Protein AF-A0A7J4S0F3-F1 (afdb_monomer_lite)

Foldseek 3Di:
DDDDPPPDPDPQADQQQAPDFQDDDVDQVSLVVSLLDSLLHALAAEQEADADCCCRAVPPPHHRGNYHYDYDYNQASLVVLLVVLVVCVVVVRPRAYEYEHEQQNCQHRNVVSVLVCLLVLRRHHYDYPYPQARVRVFGHHDLQHAQQDAGPPQHVVNRGHHDHRDPSQVVSVVSVHPDGDDDGSVCSVVVSVRSVVSD

Structure (mmCIF, N/CA/C/O backbone):
data_AF-A0A7J4S0F3-F1
#
_entry.id   AF-A0A7J4S0F3-F1
#
loop_
_atom_site.group_PDB
_atom_site.id
_atom_site.type_symbol
_atom_site.label_atom_id
_atom_site.label_alt_id
_atom_site.label_comp_id
_atom_site.label_asym_id
_atom_site.label_entity_id
_atom_site.label_seq_id
_atom_site.pdbx_PDB_ins_code
_atom_site.Cartn_x
_atom_site.Cartn_y
_atom_site.Cartn_z
_atom_site.occupancy
_atom_site.B_iso_or_equiv
_atom_site.auth_seq_id
_atom_site.auth_comp_id
_atom_site.auth_asym_id
_atom_site.auth_atom_id
_atom_site.pdbx_PDB_model_num
ATOM 1 N N . MET A 1 1 ? -30.156 44.432 -5.314 1.00 40.69 1 MET A N 1
ATOM 2 C CA . MET A 1 1 ? -29.329 43.377 -5.938 1.00 40.69 1 MET A CA 1
ATOM 3 C C . MET A 1 1 ? -29.611 42.093 -5.180 1.00 40.69 1 MET A C 1
ATOM 5 O O . MET A 1 1 ? -29.503 42.146 -3.962 1.00 40.69 1 MET A O 1
ATOM 9 N N . PRO A 1 2 ? -30.073 41.009 -5.819 1.00 35.47 2 PRO A N 1
ATOM 10 C CA . PRO A 1 2 ? -30.353 39.772 -5.101 1.00 35.47 2 PRO A CA 1
ATOM 11 C C . PRO A 1 2 ? -29.038 39.154 -4.612 1.00 35.47 2 PRO A C 1
ATOM 13 O O . PRO A 1 2 ? -28.098 38.987 -5.388 1.00 35.47 2 PRO A O 1
ATOM 16 N N . GLU A 1 3 ? -28.977 38.863 -3.315 1.00 40.84 3 GLU A N 1
ATOM 17 C CA . GLU A 1 3 ? -27.857 38.196 -2.659 1.00 40.84 3 GLU A CA 1
ATOM 18 C C . GLU A 1 3 ? -27.651 36.808 -3.274 1.00 40.84 3 GLU A C 1
ATOM 20 O O . GLU A 1 3 ? -28.494 35.915 -3.169 1.00 40.84 3 GLU A O 1
ATOM 25 N N . THR A 1 4 ? -26.511 36.614 -3.932 1.00 44.88 4 THR A N 1
ATOM 26 C CA . THR A 1 4 ? -26.012 35.288 -4.290 1.00 44.88 4 THR A CA 1
ATOM 27 C C . THR A 1 4 ? -25.767 34.499 -3.011 1.00 44.88 4 THR A C 1
ATOM 29 O O . THR A 1 4 ? -24.739 34.673 -2.360 1.00 44.88 4 THR A O 1
ATOM 32 N N . GLN A 1 5 ? -26.707 33.619 -2.658 1.00 39.03 5 GLN A N 1
ATOM 33 C CA . GLN A 1 5 ? -26.490 32.574 -1.665 1.00 39.03 5 GLN A CA 1
ATOM 34 C C . GLN A 1 5 ? -25.315 31.708 -2.131 1.00 39.03 5 GLN A C 1
ATOM 36 O O . GLN A 1 5 ? -25.440 30.877 -3.036 1.00 39.03 5 GLN A O 1
ATOM 41 N N . THR A 1 6 ? -24.148 31.910 -1.527 1.00 42.38 6 THR A N 1
ATOM 42 C CA . THR A 1 6 ? -23.053 30.951 -1.593 1.00 42.38 6 THR A CA 1
ATOM 43 C C . THR A 1 6 ? -23.569 29.660 -0.977 1.00 42.38 6 THR A C 1
ATOM 45 O O . THR A 1 6 ? -23.815 29.584 0.223 1.00 42.38 6 THR A O 1
ATOM 48 N N . LYS A 1 7 ? -23.785 28.642 -1.820 1.00 43.28 7 LYS A N 1
ATOM 49 C CA . LYS A 1 7 ? -24.048 27.270 -1.377 1.00 43.28 7 LYS A CA 1
ATOM 50 C C . LYS A 1 7 ? -22.977 26.918 -0.349 1.00 43.28 7 LYS A C 1
ATOM 52 O O . LYS A 1 7 ? -21.812 26.752 -0.709 1.00 43.28 7 LYS A O 1
ATOM 57 N N . THR A 1 8 ? -23.354 26.861 0.922 1.00 44.84 8 THR A N 1
ATOM 58 C CA . THR A 1 8 ? -22.476 26.398 1.987 1.00 44.84 8 THR A CA 1
ATOM 59 C C . THR A 1 8 ? -22.044 24.986 1.614 1.00 44.84 8 THR A C 1
ATOM 61 O O . THR A 1 8 ? -22.873 24.109 1.361 1.00 44.84 8 THR A O 1
ATOM 64 N N . ALA A 1 9 ? -20.733 24.793 1.451 1.00 50.59 9 ALA A N 1
ATOM 65 C CA . ALA A 1 9 ? -20.171 23.487 1.152 1.00 50.59 9 ALA A CA 1
ATOM 66 C C . ALA A 1 9 ? -20.689 22.488 2.196 1.00 50.59 9 ALA A C 1
ATOM 68 O O . ALA A 1 9 ? -20.680 22.789 3.392 1.00 50.59 9 ALA A O 1
ATOM 69 N N . ALA A 1 10 ? -21.171 21.328 1.735 1.00 46.38 10 ALA A N 1
ATOM 70 C CA . ALA A 1 10 ? -21.591 20.234 2.606 1.00 46.38 10 ALA A CA 1
ATOM 71 C C . ALA A 1 10 ? -20.536 20.025 3.706 1.00 46.38 10 ALA A C 1
ATOM 73 O O . ALA A 1 10 ? -19.351 20.124 3.379 1.00 46.38 10 ALA A O 1
ATOM 74 N N . PRO A 1 11 ? -20.922 19.754 4.968 1.00 41.72 11 PRO A N 1
ATOM 75 C CA . PRO A 1 11 ? -19.981 19.662 6.081 1.00 41.72 11 PRO A CA 1
ATOM 76 C C . PRO A 1 11 ? -18.865 18.682 5.719 1.00 41.72 11 PRO A C 1
ATOM 78 O O . PRO A 1 11 ? -19.066 17.468 5.632 1.00 41.72 11 PRO A O 1
ATOM 81 N N . THR A 1 12 ? -17.692 19.223 5.399 1.00 60.22 12 THR A N 1
ATOM 82 C CA . THR A 1 12 ? -16.591 18.429 4.872 1.00 60.22 12 THR A CA 1
ATOM 83 C C . THR A 1 12 ? -15.972 17.699 6.046 1.00 60.22 12 THR A C 1
ATOM 85 O O . THR A 1 12 ? -15.456 18.347 6.958 1.00 60.22 12 THR A O 1
ATOM 88 N N . LYS A 1 13 ? -16.009 16.359 6.034 1.00 68.19 13 LYS A N 1
ATOM 89 C CA . LYS A 1 13 ? -15.177 15.552 6.938 1.00 68.19 13 LYS A CA 1
ATOM 90 C C . LYS A 1 13 ? -13.752 16.134 6.958 1.00 68.19 13 LYS A C 1
ATOM 92 O O . LYS A 1 13 ? -13.290 16.578 5.899 1.00 68.19 13 LYS A O 1
ATOM 97 N N . PRO A 1 14 ? -13.064 16.137 8.114 1.00 76.94 14 PRO A N 1
ATOM 98 C CA . PRO A 1 14 ? -11.711 16.669 8.199 1.00 76.94 14 PRO A CA 1
ATOM 99 C C . PRO A 1 14 ? -10.830 16.017 7.131 1.00 76.94 14 PRO A C 1
ATOM 101 O O 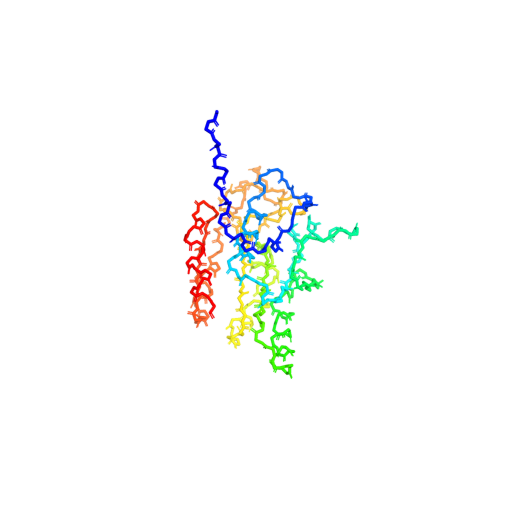. PRO A 1 14 ? -10.888 14.804 6.915 1.00 76.94 14 PRO A O 1
ATOM 104 N N . GLN A 1 15 ? -10.055 16.834 6.419 1.00 87.50 15 GLN A N 1
ATOM 105 C CA . GLN A 1 15 ? -9.118 16.334 5.426 1.00 87.50 15 GLN A CA 1
ATOM 106 C C . GLN A 1 15 ? -7.910 15.737 6.150 1.00 87.50 15 GLN A C 1
ATOM 108 O O . GLN A 1 15 ? -7.084 16.472 6.680 1.00 87.50 15 GLN A O 1
ATOM 113 N N . LEU A 1 16 ? -7.834 14.408 6.177 1.00 95.25 16 LEU A N 1
ATOM 114 C CA . LEU A 1 16 ? -6.805 13.659 6.904 1.00 95.25 16 LEU A CA 1
ATOM 115 C C . LEU A 1 16 ? -5.544 13.393 6.068 1.00 95.25 16 LEU A C 1
ATOM 117 O O . LEU A 1 16 ? -4.544 12.958 6.627 1.00 95.25 16 LEU A O 1
ATOM 121 N N . PHE A 1 17 ? -5.575 13.673 4.760 1.00 96.06 17 PHE A N 1
ATOM 122 C CA . PHE A 1 17 ? -4.379 13.781 3.922 1.00 96.06 17 PHE A CA 1
ATOM 123 C C . PHE A 1 17 ? -4.239 15.231 3.447 1.00 96.06 17 PHE A C 1
ATOM 125 O O . PHE A 1 17 ? -4.984 15.682 2.568 1.00 96.06 17 PHE A O 1
ATOM 132 N N . SER A 1 18 ? -3.358 15.996 4.086 1.00 91.06 18 SER A N 1
ATOM 133 C CA . SER A 1 18 ? -3.235 17.433 3.854 1.00 91.06 18 SER A CA 1
ATOM 134 C C . SER A 1 18 ? -2.543 17.754 2.521 1.00 91.06 18 SER A C 1
ATOM 136 O O . SER A 1 18 ? -1.939 16.912 1.855 1.00 91.06 18 SER A O 1
ATOM 138 N N . LYS A 1 19 ? -2.696 19.009 2.091 1.00 89.62 19 LYS A N 1
ATOM 139 C CA . LYS A 1 19 ? -1.945 19.579 0.964 1.00 89.62 19 LYS A CA 1
ATOM 140 C C . LYS A 1 19 ? -0.485 19.813 1.375 1.00 89.62 19 LYS A C 1
ATOM 142 O O . LYS A 1 19 ? -0.238 20.071 2.547 1.00 89.62 19 LYS A O 1
ATOM 147 N N . GLY A 1 20 ? 0.432 19.830 0.405 1.00 88.56 20 GLY A N 1
ATOM 148 C CA . GLY A 1 20 ? 1.855 20.126 0.643 1.00 88.56 20 GLY A CA 1
ATOM 149 C C . GLY A 1 20 ? 2.809 18.939 0.480 1.00 88.56 20 GLY A C 1
ATOM 150 O O . GLY A 1 20 ? 3.979 19.071 0.802 1.00 88.56 20 GLY A O 1
ATOM 151 N N . HIS A 1 21 ? 2.343 17.800 -0.041 1.00 93.81 21 HIS A N 1
ATOM 152 C CA . HIS A 1 21 ? 3.201 16.659 -0.374 1.00 93.81 21 HIS A CA 1
ATOM 153 C C . HIS A 1 21 ? 4.001 16.885 -1.672 1.00 93.81 21 HIS A C 1
ATOM 155 O O . HIS A 1 21 ? 3.510 17.510 -2.615 1.00 93.81 21 HIS A O 1
ATOM 161 N N . GLY A 1 22 ? 5.175 16.264 -1.782 1.00 94.00 22 GLY A N 1
ATOM 162 C CA . GLY A 1 22 ? 6.059 16.297 -2.957 1.00 94.00 22 GLY A CA 1
ATOM 163 C C . GLY A 1 22 ? 5.678 15.349 -4.104 1.00 94.00 22 GLY A C 1
ATOM 164 O O . GLY A 1 22 ? 6.510 15.060 -4.958 1.00 94.00 22 GLY A O 1
ATOM 165 N N . ALA A 1 23 ? 4.457 14.802 -4.117 1.00 96.38 23 ALA A N 1
ATOM 166 C CA . ALA A 1 23 ? 4.026 13.864 -5.156 1.00 96.38 23 ALA A CA 1
ATOM 167 C C . ALA A 1 23 ? 3.929 14.533 -6.540 1.00 96.38 23 ALA A C 1
ATOM 169 O O . ALA A 1 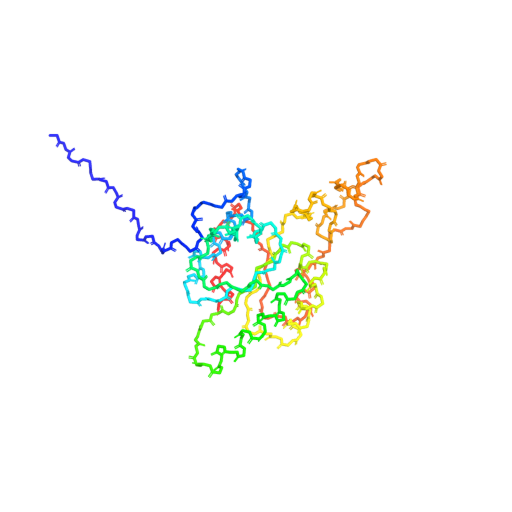23 ? 3.651 15.729 -6.645 1.00 96.38 23 ALA A O 1
ATOM 170 N N . CYS A 1 24 ? 4.079 13.742 -7.607 1.00 97.31 24 CYS A N 1
ATOM 171 C CA . CYS A 1 24 ? 3.938 14.215 -8.986 1.00 97.31 24 CYS A CA 1
ATOM 172 C C . CYS A 1 24 ? 2.584 14.910 -9.231 1.00 97.31 24 CYS A C 1
ATOM 174 O O . CYS A 1 24 ? 1.562 14.560 -8.628 1.00 97.31 24 CYS A O 1
ATOM 176 N N . ALA A 1 25 ? 2.548 15.853 -10.178 1.00 96.94 25 ALA A N 1
ATOM 177 C CA . ALA A 1 25 ? 1.302 16.481 -10.607 1.00 96.94 25 ALA A CA 1
ATOM 178 C C . ALA A 1 25 ? 0.328 15.417 -11.145 1.00 96.94 25 ALA A C 1
ATOM 180 O O . ALA A 1 25 ? 0.654 14.674 -12.066 1.00 96.94 25 ALA A O 1
ATOM 181 N N . GLY A 1 26 ? -0.860 15.324 -10.541 1.00 95.44 26 GLY A N 1
ATOM 182 C CA . GLY A 1 26 ? -1.848 14.299 -10.892 1.00 95.44 26 GLY A CA 1
ATOM 183 C C . GLY A 1 26 ? -1.564 12.901 -10.326 1.00 95.44 26 GLY A C 1
ATOM 184 O O . GLY A 1 26 ? -2.156 11.938 -10.804 1.00 95.44 26 GLY A O 1
ATOM 185 N N . CYS A 1 27 ? -0.691 12.764 -9.318 1.00 97.44 27 CYS A N 1
ATOM 186 C CA . CYS A 1 27 ? -0.364 11.473 -8.707 1.00 97.44 27 CYS A CA 1
ATOM 187 C C . CYS A 1 27 ? -1.620 10.695 -8.263 1.00 97.44 27 CYS A C 1
ATOM 189 O O . CYS A 1 27 ? -2.320 11.082 -7.321 1.00 97.44 27 CYS A O 1
ATOM 191 N N . GLY A 1 28 ? -1.870 9.553 -8.912 1.00 97.44 28 GLY A N 1
ATOM 192 C CA . GLY A 1 28 ? -3.010 8.687 -8.607 1.00 97.44 28 GLY A CA 1
ATOM 193 C C . GLY A 1 28 ? -2.963 8.106 -7.192 1.00 97.44 28 GLY A C 1
ATOM 194 O O . GLY A 1 28 ? -3.992 8.060 -6.517 1.00 97.44 28 GLY A O 1
ATOM 195 N N . SER A 1 29 ? -1.775 7.746 -6.697 1.00 97.69 29 SER A N 1
ATOM 196 C CA . SER A 1 29 ? -1.582 7.225 -5.335 1.00 97.69 29 SER A CA 1
ATOM 197 C C . SER A 1 29 ? -1.945 8.259 -4.262 1.00 97.69 29 SER A C 1
ATOM 199 O O . SER A 1 29 ? -2.574 7.914 -3.261 1.00 97.69 29 SER A O 1
ATOM 201 N N . ALA A 1 30 ? -1.654 9.543 -4.499 1.00 97.19 30 ALA A N 1
ATOM 202 C CA . ALA A 1 30 ? -2.063 10.628 -3.607 1.00 97.19 30 ALA A CA 1
ATOM 203 C C . ALA A 1 30 ? -3.593 10.806 -3.588 1.00 97.19 30 ALA A C 1
ATOM 205 O O . ALA A 1 30 ? -4.190 10.963 -2.520 1.00 97.19 30 ALA A O 1
ATOM 206 N N . VAL A 1 31 ? -4.256 10.712 -4.749 1.00 96.56 31 VAL A N 1
ATOM 207 C CA . VAL A 1 31 ? -5.730 10.729 -4.845 1.00 96.56 31 VAL A CA 1
ATOM 208 C C . VAL A 1 31 ? -6.348 9.526 -4.126 1.00 96.56 31 VAL A C 1
ATOM 210 O O . VAL A 1 31 ? -7.345 9.684 -3.411 1.00 96.56 31 VAL A O 1
ATOM 213 N N . ALA A 1 32 ? -5.749 8.340 -4.276 1.00 97.62 32 ALA A N 1
ATOM 214 C CA . ALA A 1 32 ? -6.179 7.123 -3.599 1.00 97.62 32 ALA A CA 1
ATOM 215 C C . ALA A 1 32 ? -6.097 7.281 -2.076 1.00 97.62 32 ALA A C 1
ATOM 217 O O . ALA A 1 32 ? -7.113 7.121 -1.404 1.00 97.62 32 ALA A O 1
ATOM 218 N N . ILE A 1 33 ? -4.940 7.677 -1.533 1.00 97.38 33 ILE A N 1
ATOM 219 C CA . ILE A 1 33 ? -4.745 7.850 -0.084 1.00 97.38 33 ILE A CA 1
ATOM 220 C C . ILE A 1 33 ? -5.675 8.919 0.479 1.00 97.38 33 ILE A C 1
ATOM 222 O O . ILE A 1 33 ? -6.351 8.674 1.477 1.00 97.38 33 ILE A O 1
ATOM 226 N N . ARG A 1 34 ? -5.802 10.066 -0.196 1.00 96.56 34 ARG A N 1
ATOM 227 C CA . ARG A 1 34 ? -6.753 11.111 0.202 1.00 96.56 34 ARG A CA 1
ATOM 228 C C . ARG A 1 34 ? -8.179 10.572 0.309 1.00 96.56 34 ARG A C 1
ATOM 230 O O . ARG A 1 34 ? -8.885 10.865 1.273 1.00 96.56 34 ARG A O 1
ATOM 237 N N . SER A 1 35 ? -8.598 9.771 -0.667 1.00 96.31 35 SER A N 1
ATOM 238 C CA . SER A 1 35 ? -9.932 9.165 -0.691 1.00 96.31 35 SER A CA 1
ATOM 239 C C . SER A 1 35 ? -10.090 8.079 0.375 1.00 96.31 35 SER A C 1
ATOM 241 O O . SER A 1 35 ? -11.143 7.994 1.006 1.00 96.31 35 SER A O 1
ATOM 243 N N . ILE A 1 36 ? -9.051 7.276 0.614 1.00 97.50 36 ILE A N 1
ATOM 244 C CA . ILE A 1 36 ? -9.020 6.246 1.657 1.00 97.50 36 ILE A CA 1
ATOM 245 C C . ILE A 1 36 ? -9.200 6.893 3.032 1.00 97.50 36 ILE A C 1
ATOM 247 O O . ILE A 1 36 ? -10.156 6.567 3.736 1.00 97.50 36 ILE A O 1
ATOM 251 N N . LEU A 1 37 ? -8.364 7.875 3.384 1.00 96.94 37 LEU A N 1
ATOM 252 C CA . LEU A 1 37 ? -8.431 8.530 4.692 1.00 96.94 37 LEU A CA 1
ATOM 253 C C . LEU A 1 37 ? -9.750 9.288 4.894 1.00 96.94 37 LEU A C 1
ATOM 255 O O . LEU A 1 37 ? -10.347 9.205 5.967 1.00 96.94 37 LEU A O 1
ATOM 259 N N . PHE A 1 38 ? -10.269 9.957 3.858 1.00 95.44 38 PHE A N 1
ATOM 260 C CA . PHE A 1 38 ? -11.571 10.635 3.921 1.00 95.44 38 PHE A CA 1
ATOM 261 C C . PHE A 1 38 ? -12.729 9.681 4.276 1.00 95.44 38 PHE A C 1
ATOM 263 O O . PHE A 1 38 ? -13.664 10.054 4.994 1.00 95.44 38 PHE A O 1
ATOM 270 N N . ASN A 1 39 ? -12.690 8.441 3.779 1.00 95.75 39 ASN A N 1
ATOM 271 C CA . ASN A 1 39 ? -13.733 7.445 4.036 1.00 95.75 39 ASN A CA 1
ATOM 272 C C . ASN A 1 39 ? -13.498 6.648 5.332 1.00 95.75 39 ASN A C 1
ATOM 274 O O . ASN A 1 39 ? -14.470 6.300 6.012 1.00 95.75 39 ASN A O 1
ATOM 278 N N . LEU A 1 40 ? -12.241 6.418 5.724 1.00 96.19 40 LEU A N 1
ATOM 279 C CA . LEU A 1 40 ? -11.892 5.789 7.000 1.00 96.19 40 LEU A CA 1
ATOM 280 C C . LEU A 1 40 ? -12.219 6.687 8.198 1.00 96.19 40 LEU A C 1
ATOM 282 O O . LEU A 1 40 ? -12.855 6.221 9.144 1.00 96.19 40 LEU A O 1
ATOM 286 N N . GLY A 1 41 ? -11.895 7.976 8.123 1.00 95.25 41 GLY A N 1
ATOM 287 C CA . GLY A 1 41 ? -12.040 8.900 9.246 1.00 95.25 41 GLY A CA 1
ATOM 288 C C . GLY A 1 41 ? -10.878 8.814 10.248 1.00 95.25 41 GLY A C 1
ATOM 289 O O . GLY A 1 41 ? -9.919 8.079 10.027 1.00 95.25 41 GLY A O 1
ATOM 290 N N . PRO A 1 42 ? -10.933 9.600 11.339 1.00 95.94 42 PRO A N 1
ATOM 291 C CA . PRO A 1 42 ? -9.763 9.871 12.180 1.00 95.94 42 PRO A CA 1
ATOM 292 C C . PRO A 1 42 ? -9.404 8.750 13.164 1.00 95.94 42 PRO A C 1
ATOM 294 O O . PRO A 1 42 ? -8.307 8.762 13.712 1.00 95.94 42 PRO A O 1
ATOM 297 N N . ASN A 1 43 ? -10.306 7.793 13.416 1.00 96.38 43 ASN A N 1
ATOM 298 C CA . ASN A 1 43 ? -10.104 6.738 14.415 1.00 96.38 43 ASN A CA 1
ATOM 299 C C . ASN A 1 43 ? -9.304 5.550 13.855 1.00 96.38 43 ASN A C 1
ATOM 301 O O . ASN A 1 43 ? -9.779 4.414 13.843 1.00 96.38 43 ASN A O 1
ATOM 305 N N . ILE A 1 44 ? -8.113 5.832 13.332 1.00 97.88 44 ILE A N 1
ATOM 306 C CA . ILE A 1 44 ? -7.219 4.851 12.715 1.00 97.88 44 ILE A CA 1
ATOM 307 C C . ILE A 1 44 ? -5.771 5.092 13.144 1.00 97.88 44 ILE A C 1
ATOM 309 O O . ILE A 1 44 ? -5.409 6.199 13.542 1.00 97.88 44 ILE A O 1
ATOM 313 N N . VAL A 1 45 ? -4.930 4.068 13.014 1.00 98.38 45 VAL A N 1
ATOM 314 C CA . VAL A 1 45 ? -3.468 4.185 13.116 1.00 98.38 45 VAL A CA 1
ATOM 315 C C . VAL A 1 45 ? -2.860 3.566 11.867 1.00 98.38 45 VAL A C 1
ATOM 317 O O . VAL A 1 45 ? -3.106 2.396 11.578 1.00 98.38 45 VAL A O 1
ATOM 320 N N . VAL A 1 46 ? -2.080 4.345 11.121 1.00 98.62 46 VAL A N 1
ATOM 321 C CA . VAL A 1 46 ? -1.504 3.907 9.846 1.00 98.62 46 VAL A CA 1
ATOM 322 C C . VAL A 1 46 ? -0.112 3.322 10.069 1.00 98.62 46 VAL A C 1
ATOM 324 O O . VAL A 1 46 ? 0.762 3.993 10.605 1.00 98.62 46 VAL A O 1
ATOM 327 N N . SER A 1 47 ? 0.119 2.096 9.612 1.00 98.62 47 SER A N 1
ATOM 328 C CA . SER A 1 47 ? 1.453 1.560 9.358 1.00 98.62 47 SER A CA 1
ATOM 329 C C . SER A 1 47 ? 1.787 1.749 7.880 1.00 98.62 47 SER A C 1
ATOM 331 O O . SER A 1 47 ? 1.139 1.170 7.006 1.00 98.62 47 SER A O 1
ATOM 333 N N . LEU A 1 48 ? 2.767 2.605 7.601 1.00 98.38 48 LEU A N 1
ATOM 334 C CA . LEU A 1 48 ? 3.129 3.008 6.247 1.00 98.38 48 LEU A CA 1
ATOM 335 C C . LEU A 1 48 ? 4.400 2.275 5.811 1.00 98.38 48 LEU A C 1
ATOM 337 O O . LEU A 1 48 ? 5.442 2.409 6.454 1.00 98.38 48 LEU A O 1
ATOM 341 N N . ALA A 1 49 ? 4.315 1.497 4.733 1.00 98.56 49 ALA A N 1
ATOM 342 C CA . ALA A 1 49 ? 5.489 0.872 4.131 1.00 98.56 49 ALA A CA 1
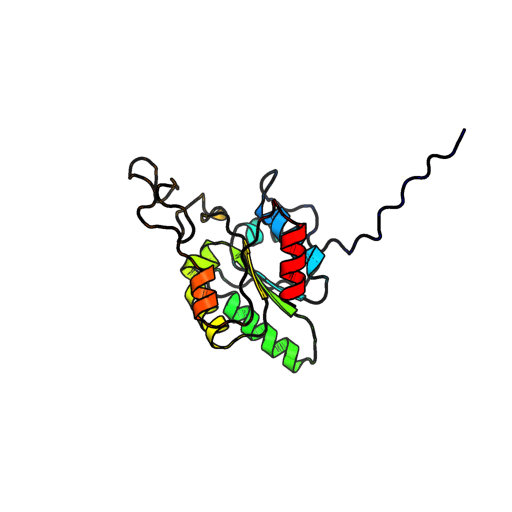ATOM 343 C C . ALA A 1 49 ? 6.305 1.910 3.346 1.00 98.56 49 ALA A C 1
ATOM 345 O O . ALA A 1 49 ? 5.731 2.800 2.711 1.00 98.56 49 ALA A O 1
ATOM 346 N N . THR A 1 50 ? 7.633 1.763 3.343 1.00 98.50 50 THR A N 1
ATOM 347 C CA . THR A 1 50 ? 8.526 2.581 2.508 1.00 98.50 50 THR A CA 1
ATOM 348 C C . THR A 1 50 ? 8.095 2.524 1.038 1.00 98.50 50 THR A C 1
ATOM 350 O O . THR A 1 50 ? 7.790 1.458 0.506 1.00 98.50 50 THR A O 1
ATOM 353 N N . GLY A 1 51 ? 8.064 3.671 0.367 1.00 97.62 51 GLY A N 1
ATOM 354 C CA . GLY A 1 51 ? 7.625 3.792 -1.023 1.00 97.62 51 GLY A CA 1
ATOM 355 C C . GLY A 1 51 ? 7.279 5.237 -1.362 1.00 97.62 51 GLY A C 1
ATOM 356 O O . GLY A 1 51 ? 7.464 6.120 -0.531 1.00 97.62 51 GLY A O 1
ATOM 357 N N . CYS A 1 52 ? 6.736 5.491 -2.559 1.00 97.56 52 CYS A N 1
ATOM 358 C CA . CYS A 1 52 ? 6.427 6.859 -3.000 1.00 97.56 52 CYS A CA 1
ATOM 359 C C . CYS A 1 52 ? 5.619 7.627 -1.965 1.00 97.56 52 CYS A C 1
ATOM 361 O O . CYS A 1 52 ? 5.953 8.757 -1.640 1.00 97.56 52 CYS A O 1
ATOM 363 N N . MET A 1 53 ? 4.551 7.012 -1.456 1.00 97.25 53 MET A N 1
ATOM 364 C CA . MET A 1 53 ? 3.636 7.708 -0.562 1.00 97.25 53 MET A CA 1
ATOM 365 C C . MET A 1 53 ? 4.195 7.910 0.835 1.00 97.25 53 MET A C 1
ATOM 367 O O . MET A 1 53 ? 3.641 8.727 1.551 1.00 97.25 53 MET A O 1
ATOM 371 N N . GLU A 1 54 ? 5.267 7.229 1.218 1.00 96.75 54 GLU A N 1
ATOM 372 C CA . GLU A 1 54 ? 6.056 7.604 2.388 1.00 96.75 54 GLU A CA 1
ATOM 373 C C . GLU A 1 54 ? 6.925 8.810 2.017 1.00 96.75 54 GLU A C 1
ATOM 375 O O . GLU A 1 54 ? 6.581 9.930 2.390 1.00 96.75 54 GLU A O 1
ATOM 380 N N . VAL A 1 55 ? 7.902 8.628 1.125 1.00 95.94 55 VAL A N 1
ATOM 381 C CA . VAL A 1 55 ? 8.887 9.650 0.726 1.00 95.94 55 VAL A CA 1
ATOM 382 C C . VAL A 1 55 ? 8.273 11.015 0.407 1.00 95.94 55 VAL A C 1
ATOM 384 O O . VAL A 1 55 ? 8.763 12.045 0.864 1.00 95.94 55 VAL A O 1
ATOM 387 N N . VAL A 1 56 ? 7.191 11.058 -0.372 1.00 96.19 56 VAL A N 1
ATOM 388 C CA . VAL A 1 56 ? 6.609 12.332 -0.818 1.00 96.19 56 VAL A CA 1
ATOM 389 C C . VAL A 1 56 ? 5.734 13.012 0.233 1.00 96.19 56 VAL A C 1
ATOM 391 O O . VAL A 1 56 ? 5.343 14.159 0.030 1.00 96.19 56 VAL A O 1
ATOM 394 N N . SER A 1 57 ? 5.357 12.325 1.311 1.00 95.88 57 SER A N 1
ATOM 395 C CA . SER A 1 57 ? 4.360 12.818 2.271 1.00 95.88 57 SER A CA 1
ATOM 396 C C . SER A 1 57 ? 4.882 12.980 3.703 1.00 95.88 57 SER A C 1
ATOM 398 O O . SER A 1 57 ? 4.208 13.630 4.507 1.00 95.88 57 SER A O 1
ATOM 400 N N . THR A 1 58 ? 6.062 12.428 4.007 1.00 93.94 58 THR A N 1
ATOM 401 C CA . THR A 1 58 ? 6.725 12.470 5.325 1.00 93.94 58 THR A CA 1
ATOM 402 C C . THR A 1 58 ? 8.116 13.115 5.287 1.00 93.94 58 THR A C 1
ATOM 404 O O . THR A 1 58 ? 8.934 12.885 6.177 1.00 93.94 58 THR A O 1
ATOM 407 N N . GLY A 1 59 ? 8.415 13.914 4.257 1.00 86.00 59 GLY A N 1
ATOM 408 C CA . GLY A 1 59 ? 9.697 14.611 4.138 1.00 86.00 59 GLY A CA 1
ATOM 409 C C . GLY A 1 59 ? 9.894 15.645 5.249 1.00 86.00 59 GLY A C 1
ATOM 410 O O . GLY A 1 59 ? 9.141 16.607 5.327 1.00 86.00 59 GLY A O 1
ATOM 411 N N . TYR A 1 60 ? 10.921 15.475 6.087 1.00 84.19 60 TYR A N 1
ATOM 412 C CA . TYR A 1 60 ? 11.203 16.381 7.207 1.00 84.19 60 TYR A CA 1
ATOM 413 C C . TYR A 1 60 ? 11.410 17.838 6.741 1.00 84.19 60 TYR A C 1
ATOM 415 O O . TYR A 1 60 ? 12.170 18.056 5.794 1.00 84.19 60 TYR A O 1
ATOM 423 N N . PRO A 1 61 ? 10.833 18.845 7.428 1.00 88.69 61 PRO A N 1
ATOM 424 C CA . PRO A 1 61 ? 10.050 18.776 8.672 1.00 88.69 61 PRO A CA 1
ATOM 425 C C . PRO A 1 61 ? 8.535 18.577 8.469 1.00 88.69 61 PRO A C 1
ATOM 427 O O . PRO A 1 61 ? 7.772 18.657 9.432 1.00 88.69 61 PRO A O 1
ATOM 430 N N . ASP A 1 62 ? 8.092 18.353 7.236 1.00 87.25 62 ASP A N 1
ATOM 431 C CA . ASP A 1 62 ? 6.687 18.325 6.858 1.00 87.25 62 ASP A CA 1
ATOM 432 C C . ASP A 1 62 ? 6.046 16.939 7.056 1.00 87.25 62 ASP A C 1
ATOM 434 O O . ASP A 1 62 ? 6.675 15.885 6.950 1.00 87.25 62 ASP A O 1
ATOM 438 N N . ASN A 1 63 ? 4.741 16.937 7.333 1.00 90.44 63 ASN A N 1
ATOM 439 C CA . ASN A 1 63 ? 3.932 15.725 7.432 1.00 90.44 63 ASN A CA 1
ATOM 440 C C . ASN A 1 63 ? 2.537 15.974 6.851 1.00 90.44 63 ASN A C 1
ATOM 442 O O . ASN A 1 63 ? 1.833 16.898 7.266 1.00 90.44 63 ASN A O 1
ATOM 446 N N . CYS A 1 64 ? 2.116 15.111 5.925 1.00 94.75 64 CYS A N 1
ATOM 447 C CA . CYS A 1 64 ? 0.811 15.231 5.275 1.00 94.75 64 CYS A CA 1
ATOM 448 C C . CYS A 1 64 ? -0.305 14.411 5.941 1.00 94.75 64 CYS A C 1
ATOM 450 O O . CYS A 1 64 ? -1.453 14.446 5.494 1.00 94.75 64 CYS A O 1
ATOM 452 N N . TRP A 1 65 ? 0.003 13.659 6.998 1.00 96.44 65 TRP A N 1
ATOM 453 C CA . TRP A 1 65 ? -0.941 12.744 7.630 1.00 96.44 65 TRP A CA 1
ATOM 454 C C . TRP A 1 65 ? -1.587 13.364 8.870 1.00 96.44 65 TRP A C 1
ATOM 456 O O . TRP A 1 65 ? -0.932 13.599 9.882 1.00 96.44 65 TRP A O 1
ATOM 466 N N . GLY A 1 66 ? -2.901 13.583 8.809 1.00 95.38 66 GLY A N 1
ATOM 467 C CA . GLY A 1 66 ? -3.737 14.052 9.923 1.00 95.38 66 GLY A CA 1
ATOM 468 C C . GLY A 1 66 ? -4.169 12.946 10.894 1.00 95.38 66 GLY A C 1
ATOM 469 O O . GLY A 1 66 ? -5.119 13.134 11.650 1.00 95.38 66 GLY A O 1
ATOM 470 N N . VAL A 1 67 ? -3.517 11.784 10.839 1.00 96.50 67 VAL A N 1
ATOM 471 C CA . VAL A 1 67 ? -3.735 10.614 11.703 1.00 96.50 67 VAL A CA 1
ATOM 472 C C . VAL A 1 67 ? -2.380 10.093 12.186 1.00 96.50 67 VAL A C 1
ATOM 474 O O . VAL A 1 67 ? -1.374 10.362 11.529 1.00 96.50 67 VAL A O 1
ATOM 477 N N . PRO A 1 68 ? -2.312 9.342 13.300 1.00 96.94 68 PRO A N 1
ATOM 478 C CA . PRO A 1 68 ? -1.068 8.711 13.725 1.00 96.94 68 PRO A CA 1
ATOM 479 C C . PRO A 1 68 ? -0.517 7.782 12.638 1.00 96.94 68 PRO A C 1
ATOM 481 O O . PRO A 1 68 ? -1.220 6.876 12.181 1.00 96.94 68 PRO A O 1
ATOM 484 N N . VAL A 1 69 ? 0.743 7.993 12.257 1.00 96.38 69 VAL A N 1
ATOM 485 C CA . VAL A 1 69 ? 1.466 7.154 11.296 1.00 96.38 69 VAL A CA 1
ATOM 486 C C . VAL A 1 69 ? 2.719 6.598 11.950 1.00 96.38 69 VAL A C 1
ATOM 488 O O . VAL A 1 69 ? 3.465 7.326 12.599 1.00 96.38 69 VAL A O 1
ATOM 491 N N . VAL A 1 70 ? 2.953 5.304 11.758 1.00 96.69 70 VAL A N 1
ATOM 492 C CA . VAL A 1 70 ? 4.219 4.644 12.048 1.00 96.69 70 VAL A CA 1
ATOM 493 C C . VAL A 1 70 ? 4.833 4.165 10.740 1.00 96.69 70 VAL A C 1
ATOM 495 O O . VAL A 1 70 ? 4.253 3.362 10.009 1.00 96.69 70 VAL A O 1
ATOM 498 N N . HIS A 1 71 ? 6.025 4.668 10.457 1.00 96.81 71 HIS A N 1
ATOM 499 C CA . HIS A 1 71 ? 6.909 4.135 9.433 1.00 96.81 71 HIS A CA 1
ATOM 500 C C . HIS A 1 71 ? 7.980 3.281 10.117 1.00 96.81 71 HIS A C 1
ATOM 502 O O . HIS A 1 71 ? 8.450 3.619 11.204 1.00 96.81 71 HIS A O 1
ATOM 508 N N . SER A 1 72 ? 8.309 2.137 9.519 1.00 97.25 72 SER A N 1
ATOM 509 C CA . SER A 1 72 ? 9.387 1.265 9.992 1.00 97.25 72 SER A CA 1
ATOM 510 C C . SER A 1 72 ? 10.297 0.902 8.829 1.00 97.25 72 SER A C 1
ATOM 512 O O . SER A 1 72 ? 11.291 1.584 8.614 1.00 97.25 72 SER A O 1
ATOM 514 N N . LEU A 1 73 ? 9.970 -0.152 8.080 1.00 97.94 73 LEU A N 1
ATOM 515 C CA . LEU A 1 73 ? 10.761 -0.625 6.951 1.00 97.94 73 LEU A CA 1
ATOM 516 C C . LEU A 1 73 ? 9.847 -1.002 5.782 1.00 97.94 73 LEU A C 1
ATOM 518 O O . LEU A 1 73 ? 8.616 -0.974 5.874 1.00 97.94 73 LEU A O 1
ATOM 522 N N . PHE A 1 74 ? 10.460 -1.332 4.651 1.00 98.50 74 PHE A N 1
ATOM 523 C CA . PHE A 1 74 ? 9.743 -1.599 3.411 1.00 98.50 74 PHE A CA 1
ATOM 524 C C . PHE A 1 74 ? 8.953 -2.918 3.467 1.00 98.50 74 PHE A C 1
ATOM 526 O O . PHE A 1 74 ? 7.840 -3.026 2.955 1.00 98.50 74 PHE A O 1
ATOM 533 N N . GLU A 1 75 ? 9.522 -3.919 4.125 1.00 98.38 75 GLU A N 1
ATOM 534 C CA . GLU A 1 75 ? 9.071 -5.306 4.128 1.00 98.38 75 GLU A CA 1
ATOM 535 C C . GLU A 1 75 ? 8.105 -5.658 5.267 1.00 98.38 75 GLU A C 1
ATOM 537 O O . GLU A 1 75 ? 7.442 -6.693 5.219 1.00 98.38 75 GLU A O 1
ATOM 542 N N . ASN A 1 76 ? 8.015 -4.828 6.310 1.00 98.31 76 ASN A N 1
ATOM 543 C CA . ASN A 1 76 ? 7.450 -5.255 7.594 1.00 98.31 76 ASN A CA 1
ATOM 544 C C . ASN A 1 76 ? 6.166 -4.529 8.030 1.00 98.31 76 ASN A C 1
ATOM 546 O O . ASN A 1 76 ? 5.665 -4.822 9.116 1.00 98.31 76 ASN A O 1
ATOM 550 N N . ALA A 1 77 ? 5.592 -3.633 7.220 1.00 98.62 77 ALA A N 1
ATOM 551 C CA . ALA A 1 77 ? 4.402 -2.864 7.610 1.00 98.62 77 ALA A CA 1
ATOM 552 C C . ALA A 1 77 ? 3.216 -3.729 8.124 1.00 98.62 77 ALA A C 1
ATOM 554 O O . ALA A 1 77 ? 2.645 -3.390 9.163 1.00 98.62 77 ALA A O 1
ATOM 555 N N . PRO A 1 78 ? 2.879 -4.900 7.531 1.00 98.50 78 PRO A N 1
ATOM 556 C CA . PRO A 1 78 ? 1.881 -5.812 8.113 1.00 98.50 78 PRO A CA 1
ATOM 557 C C . PRO A 1 78 ? 2.230 -6.316 9.523 1.00 98.50 78 PRO A C 1
ATOM 559 O O . PRO A 1 78 ? 1.358 -6.461 10.382 1.00 98.50 78 PRO A O 1
ATOM 562 N N . ALA A 1 79 ? 3.511 -6.592 9.779 1.00 98.56 79 ALA A N 1
ATOM 563 C CA . ALA A 1 79 ? 3.980 -7.060 11.079 1.00 98.56 79 ALA A CA 1
ATOM 564 C C . ALA A 1 79 ? 3.937 -5.932 12.122 1.00 98.56 79 ALA A C 1
ATOM 566 O O . ALA A 1 79 ? 3.499 -6.151 13.253 1.00 98.56 79 ALA A O 1
ATOM 567 N N . VAL A 1 80 ? 4.301 -4.709 11.726 1.00 98.69 80 VAL A N 1
ATOM 568 C CA . VAL A 1 80 ? 4.162 -3.509 12.564 1.00 98.69 80 VAL A CA 1
ATOM 569 C C . VAL A 1 80 ? 2.696 -3.279 12.927 1.00 98.69 80 VAL A C 1
ATOM 571 O O . VAL A 1 80 ? 2.378 -3.121 14.106 1.00 98.69 80 VAL A O 1
ATOM 574 N N . ALA A 1 81 ? 1.783 -3.348 11.955 1.00 98.56 81 ALA A N 1
ATOM 575 C CA . ALA A 1 81 ? 0.348 -3.233 12.209 1.00 98.56 81 ALA A CA 1
ATOM 576 C C . ALA A 1 81 ? -0.193 -4.349 13.113 1.00 98.56 81 ALA A C 1
ATOM 578 O O . ALA A 1 81 ? -1.010 -4.073 13.991 1.00 98.56 81 ALA A O 1
ATOM 579 N N . SER A 1 82 ? 0.315 -5.582 12.999 1.00 98.44 82 SER A N 1
ATOM 580 C CA . SER A 1 82 ? -0.012 -6.659 13.948 1.00 98.44 82 SER A CA 1
ATOM 581 C C . SER A 1 82 ? 0.363 -6.255 15.389 1.00 98.44 82 SER A C 1
ATOM 583 O O . SER A 1 82 ? -0.420 -6.440 16.326 1.00 98.44 82 SER A O 1
ATOM 585 N N . GLY A 1 83 ? 1.531 -5.633 15.585 1.00 98.31 83 GLY A N 1
ATOM 586 C CA . GLY A 1 83 ? 1.945 -5.071 16.876 1.00 98.31 83 GLY A CA 1
ATOM 587 C C . GLY A 1 83 ? 1.029 -3.941 17.363 1.00 98.31 83 GLY A C 1
ATOM 588 O O . GLY A 1 83 ? 0.581 -3.962 18.513 1.00 98.31 83 GLY A O 1
ATOM 589 N N . VAL A 1 84 ? 0.683 -3.000 16.477 1.00 98.31 84 VAL A N 1
ATOM 590 C CA . VAL A 1 84 ? -0.267 -1.906 16.756 1.00 98.31 84 VAL A CA 1
ATOM 591 C C . VAL A 1 84 ? -1.624 -2.458 17.196 1.00 98.31 84 VAL A C 1
ATOM 593 O O . VAL A 1 84 ? -2.153 -2.013 18.210 1.00 98.31 84 VAL A O 1
ATOM 596 N N . THR A 1 85 ? -2.143 -3.479 16.512 1.00 98.19 85 THR A N 1
ATOM 597 C CA . THR A 1 85 ? -3.415 -4.153 16.837 1.00 98.19 85 THR A CA 1
ATOM 598 C C . THR A 1 85 ? -3.433 -4.634 18.291 1.00 98.19 85 THR A C 1
ATOM 600 O O . THR A 1 85 ? -4.342 -4.326 19.065 1.00 98.19 85 THR A O 1
ATOM 603 N N . ARG A 1 86 ? -2.371 -5.328 18.720 1.00 98.12 86 ARG A N 1
ATOM 604 C CA . ARG A 1 86 ? -2.233 -5.812 20.106 1.00 98.12 86 ARG A CA 1
ATOM 605 C C . ARG A 1 86 ? -2.096 -4.670 21.108 1.00 98.12 86 ARG A C 1
ATOM 607 O O . ARG A 1 86 ? -2.680 -4.741 22.191 1.00 98.12 86 ARG A O 1
ATOM 614 N N . ALA A 1 87 ? -1.366 -3.614 20.756 1.00 98.06 87 ALA A N 1
ATOM 615 C CA . ALA A 1 87 ? -1.217 -2.436 21.604 1.00 98.06 87 ALA A CA 1
ATOM 616 C C . ALA A 1 87 ? -2.549 -1.692 21.802 1.00 98.06 87 ALA A C 1
ATOM 618 O O . ALA A 1 87 ? -2.875 -1.320 22.930 1.00 98.06 87 ALA A O 1
ATOM 619 N N . LEU A 1 88 ? -3.343 -1.516 20.741 1.00 97.81 88 LEU A N 1
ATOM 620 C CA . LEU A 1 88 ? -4.663 -0.882 20.808 1.00 97.81 88 LEU A CA 1
ATOM 621 C C . LEU A 1 88 ? -5.635 -1.707 21.653 1.00 97.81 88 LEU A C 1
ATOM 623 O O . LEU A 1 88 ? -6.263 -1.152 22.557 1.00 97.81 88 LEU A O 1
ATOM 627 N N . LYS A 1 89 ? -5.656 -3.034 21.465 1.00 97.25 89 LYS A N 1
ATOM 628 C CA . LYS A 1 89 ? -6.450 -3.955 22.292 1.00 97.25 89 LYS A CA 1
ATOM 629 C C . LYS A 1 89 ? -6.085 -3.855 23.773 1.00 97.25 89 LYS A C 1
ATOM 631 O O . LYS A 1 89 ? -6.968 -3.726 24.615 1.00 97.25 89 LYS A O 1
ATOM 636 N N . LYS A 1 90 ? -4.787 -3.849 24.106 1.00 97.88 90 LYS A N 1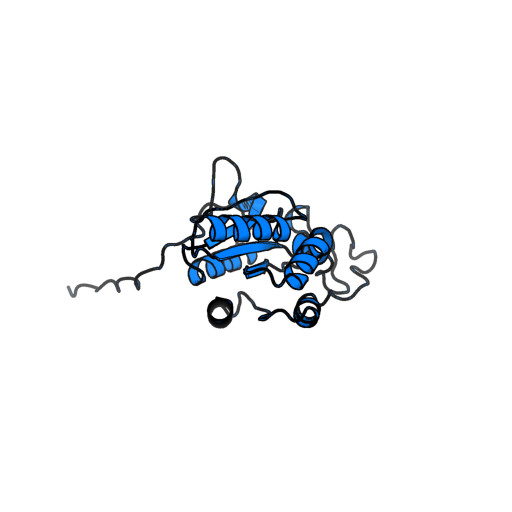
ATOM 637 C CA . LYS A 1 90 ? -4.313 -3.695 25.495 1.00 97.88 90 LYS A CA 1
ATOM 638 C C . LYS A 1 90 ? -4.706 -2.345 26.106 1.00 97.88 90 LYS A C 1
ATOM 640 O O . LYS A 1 90 ? -4.894 -2.257 27.314 1.00 97.88 90 LYS A O 1
ATOM 645 N N . ARG A 1 91 ? -4.833 -1.301 25.284 1.00 97.31 91 ARG A N 1
ATOM 646 C CA . ARG A 1 91 ? -5.251 0.047 25.698 1.00 97.31 91 ARG A CA 1
ATOM 647 C C . ARG A 1 91 ? -6.772 0.241 25.730 1.00 97.31 91 ARG A C 1
ATOM 649 O O . ARG A 1 91 ? -7.205 1.332 26.082 1.00 97.31 91 ARG A O 1
ATOM 656 N N . GLY A 1 92 ? -7.568 -0.756 25.336 1.00 97.25 92 GLY A N 1
ATOM 657 C CA . GLY A 1 92 ? -9.022 -0.614 25.202 1.00 97.25 92 GLY A CA 1
ATOM 658 C C . GLY A 1 92 ? -9.446 0.394 24.125 1.00 97.25 92 GLY A C 1
ATOM 659 O O . GLY A 1 92 ? -10.534 0.955 24.204 1.00 97.25 92 GLY A O 1
ATOM 660 N N . SER A 1 93 ? -8.580 0.668 23.144 1.00 97.25 93 SER A N 1
ATOM 661 C CA . SER A 1 93 ? -8.885 1.570 22.032 1.00 97.25 93 SER A CA 1
ATOM 662 C C . SER A 1 93 ? -9.601 0.814 20.915 1.00 97.25 93 SER A C 1
ATOM 664 O O . SER A 1 93 ? -9.238 -0.315 20.598 1.00 97.25 93 SER A O 1
ATOM 666 N N . ASN A 1 94 ? -10.583 1.464 20.295 1.00 95.56 94 ASN A N 1
ATOM 667 C CA . ASN A 1 94 ? -11.312 0.971 19.126 1.00 95.56 94 ASN A CA 1
ATOM 668 C C . ASN A 1 94 ? -10.779 1.548 17.798 1.00 95.56 94 ASN A C 1
ATOM 670 O O . ASN A 1 94 ? -11.497 1.537 16.799 1.00 95.56 94 ASN A O 1
ATOM 674 N N . ALA A 1 95 ? -9.577 2.133 17.794 1.00 97.56 95 ALA A N 1
ATOM 675 C CA . ALA A 1 95 ? -8.961 2.618 16.564 1.00 97.56 95 ALA A CA 1
ATOM 676 C C . ALA A 1 95 ? -8.620 1.442 15.638 1.00 97.56 95 ALA A C 1
ATOM 678 O O . ALA A 1 95 ? -8.208 0.383 16.106 1.00 97.56 95 ALA A O 1
ATOM 679 N N . ILE A 1 96 ? -8.765 1.643 14.329 1.00 97.94 96 ILE A N 1
ATOM 680 C CA . ILE A 1 96 ? -8.521 0.595 13.331 1.00 97.94 96 ILE A CA 1
ATOM 681 C C . ILE A 1 96 ? -7.049 0.655 12.885 1.00 97.94 96 ILE A C 1
ATOM 683 O O . ILE A 1 96 ? -6.614 1.702 12.389 1.00 97.94 96 ILE A O 1
ATOM 687 N N . PRO A 1 97 ? -6.263 -0.426 13.026 1.00 98.38 97 PRO A N 1
ATOM 688 C CA . PRO A 1 97 ? -4.956 -0.535 12.390 1.00 98.38 97 PRO A CA 1
ATOM 689 C C . PRO A 1 97 ? -5.117 -0.588 10.868 1.00 98.38 97 PRO A C 1
ATOM 691 O O . PRO A 1 97 ? -5.873 -1.400 10.333 1.00 98.38 97 PRO A O 1
ATOM 694 N N . VAL A 1 98 ? -4.397 0.274 10.157 1.00 98.69 98 VAL A N 1
ATOM 695 C CA . VAL A 1 98 ? -4.453 0.360 8.696 1.00 98.69 98 VAL A CA 1
ATOM 696 C C . VAL A 1 98 ? -3.047 0.245 8.143 1.00 98.69 98 VAL A C 1
ATOM 698 O O . VAL A 1 98 ? -2.171 1.007 8.530 1.00 98.69 98 VAL A O 1
ATOM 701 N N . VAL A 1 99 ? -2.816 -0.673 7.215 1.00 98.81 99 VAL A N 1
ATOM 702 C CA . VAL A 1 99 ? -1.552 -0.754 6.483 1.00 98.81 99 VAL A CA 1
ATOM 703 C C . VAL A 1 99 ? -1.723 -0.081 5.132 1.00 98.81 99 VAL A C 1
ATOM 705 O O . VAL A 1 99 ? -2.700 -0.342 4.431 1.00 98.81 99 VAL A O 1
ATOM 708 N N . ILE A 1 100 ? -0.774 0.771 4.754 1.00 98.75 100 ILE A N 1
ATOM 709 C CA . ILE A 1 100 ? -0.714 1.368 3.418 1.00 98.75 100 ILE A CA 1
ATOM 710 C C . ILE A 1 100 ? 0.641 1.024 2.810 1.00 98.75 100 ILE A C 1
ATOM 712 O O . ILE A 1 100 ? 1.685 1.400 3.344 1.00 98.75 100 ILE A O 1
ATOM 716 N N . GLY A 1 101 ? 0.617 0.309 1.690 1.00 98.50 101 GLY A N 1
ATOM 717 C CA . GLY A 1 101 ? 1.807 -0.093 0.951 1.00 98.50 101 GLY A CA 1
ATOM 718 C C . GLY A 1 101 ? 1.650 0.120 -0.548 1.00 98.50 101 GLY A C 1
ATOM 719 O O . GLY A 1 101 ? 0.536 0.135 -1.073 1.00 98.50 101 GLY A O 1
ATOM 720 N N . GLY A 1 102 ? 2.779 0.296 -1.229 1.00 98.69 102 GLY A N 1
ATOM 721 C CA . GLY A 1 102 ? 2.828 0.230 -2.686 1.00 98.69 102 GLY A CA 1
ATOM 722 C C . GLY A 1 102 ? 2.777 -1.215 -3.171 1.00 98.69 102 GLY A C 1
ATOM 723 O O . GLY A 1 102 ? 2.803 -2.168 -2.378 1.00 98.69 102 GLY A O 1
ATOM 724 N N . ASP A 1 103 ? 2.762 -1.392 -4.483 1.00 98.56 103 ASP A N 1
ATOM 725 C CA . ASP A 1 103 ? 2.829 -2.708 -5.103 1.00 98.56 103 ASP A CA 1
ATOM 726 C C . ASP A 1 103 ? 4.122 -3.456 -4.731 1.00 98.56 103 ASP A C 1
ATOM 728 O O . ASP A 1 103 ? 4.046 -4.623 -4.372 1.00 98.56 103 ASP A O 1
ATOM 732 N N . GLY A 1 104 ? 5.284 -2.799 -4.676 1.00 98.50 104 GLY A N 1
ATOM 733 C CA . GLY A 1 104 ? 6.543 -3.442 -4.268 1.00 98.50 104 GLY A CA 1
ATOM 734 C C . GLY A 1 104 ? 6.504 -4.065 -2.861 1.00 98.50 104 GLY A C 1
ATOM 735 O O . GLY A 1 104 ? 6.889 -5.221 -2.670 1.00 98.50 104 GLY A O 1
ATOM 736 N N . SER A 1 105 ? 5.950 -3.353 -1.871 1.00 98.19 105 SER A N 1
ATOM 737 C CA . SER A 1 105 ? 5.771 -3.882 -0.504 1.00 98.19 105 SER A CA 1
ATOM 738 C C . SER A 1 105 ? 4.683 -4.953 -0.412 1.00 98.19 105 SER A C 1
ATOM 740 O O . SER A 1 105 ? 4.691 -5.755 0.515 1.00 98.19 105 SER A O 1
ATOM 742 N N . THR A 1 106 ? 3.734 -4.969 -1.347 1.00 98.62 106 THR A N 1
ATOM 743 C CA . THR A 1 106 ? 2.574 -5.870 -1.297 1.00 98.62 106 THR A CA 1
ATOM 744 C C . THR A 1 106 ? 2.821 -7.157 -2.080 1.00 98.62 106 THR A C 1
ATOM 746 O O . THR A 1 106 ? 2.547 -8.252 -1.600 1.00 98.62 106 THR A O 1
ATOM 749 N N . TYR A 1 107 ? 3.305 -7.025 -3.311 1.00 98.56 107 TYR A N 1
ATOM 750 C CA . TYR A 1 107 ? 3.476 -8.108 -4.268 1.00 98.56 107 TYR A CA 1
ATOM 751 C C . TYR A 1 107 ? 4.791 -8.845 -4.048 1.00 98.56 107 TYR A C 1
ATOM 753 O O . TYR A 1 107 ? 4.848 -10.035 -4.351 1.00 98.56 107 TYR A O 1
ATOM 761 N N . ASP A 1 108 ? 5.824 -8.172 -3.537 1.00 98.56 108 ASP A N 1
ATOM 762 C CA . ASP A 1 108 ? 7.183 -8.705 -3.497 1.00 98.56 108 ASP A CA 1
ATOM 763 C C . ASP A 1 108 ? 7.721 -8.770 -2.060 1.00 98.56 108 ASP A C 1
ATOM 765 O O . ASP A 1 108 ? 7.440 -9.735 -1.351 1.00 98.56 108 ASP A O 1
ATOM 769 N N . ILE A 1 109 ? 8.491 -7.771 -1.615 1.00 98.69 109 ILE A N 1
ATOM 770 C CA . ILE A 1 109 ? 9.340 -7.892 -0.419 1.00 98.69 109 ILE A CA 1
ATOM 771 C C . ILE A 1 109 ? 8.540 -8.046 0.882 1.00 98.69 109 ILE A C 1
ATOM 773 O O . ILE A 1 109 ? 8.922 -8.827 1.750 1.00 98.69 109 ILE A O 1
ATOM 777 N N . GLY A 1 110 ? 7.404 -7.356 1.009 1.00 98.31 110 GLY A N 1
ATOM 778 C CA . GLY A 1 110 ? 6.544 -7.439 2.193 1.00 98.31 110 GLY A CA 1
ATOM 779 C C . GLY A 1 110 ? 5.461 -8.512 2.107 1.00 98.31 110 GLY A C 1
ATOM 780 O O . GLY A 1 110 ? 4.686 -8.680 3.053 1.00 98.31 110 GLY A O 1
ATOM 781 N N . PHE A 1 111 ? 5.415 -9.285 1.013 1.00 98.62 111 PHE A N 1
ATOM 782 C CA . PHE A 1 111 ? 4.389 -10.309 0.826 1.00 98.62 111 PHE A CA 1
ATOM 783 C C . PHE A 1 111 ? 4.438 -11.382 1.922 1.00 98.62 111 PHE A C 1
ATOM 785 O O . PHE A 1 111 ? 3.392 -11.823 2.382 1.00 98.62 111 PHE A O 1
ATOM 792 N N . GLY A 1 112 ? 5.625 -11.765 2.408 1.00 98.56 112 GLY A N 1
ATOM 793 C CA . GLY A 1 112 ? 5.749 -12.731 3.508 1.00 98.56 112 GLY A CA 1
ATOM 794 C C . GLY A 1 112 ? 5.096 -12.243 4.808 1.00 98.56 112 GLY A C 1
ATOM 795 O O . GLY A 1 112 ? 4.350 -12.984 5.450 1.00 98.56 112 GLY A O 1
ATOM 796 N N . ALA A 1 113 ? 5.304 -10.972 5.167 1.00 98.44 113 ALA A N 1
ATOM 797 C CA . ALA A 1 113 ? 4.668 -10.366 6.336 1.00 98.44 113 ALA A CA 1
ATOM 798 C C . ALA A 1 113 ? 3.146 -10.249 6.158 1.00 98.44 113 ALA A C 1
ATOM 800 O O . ALA A 1 113 ? 2.396 -10.515 7.099 1.00 98.44 113 ALA A O 1
ATOM 801 N N . LEU A 1 114 ? 2.691 -9.888 4.952 1.00 98.56 114 LEU A N 1
ATOM 802 C CA . LEU A 1 114 ? 1.270 -9.810 4.610 1.00 98.56 114 LEU A CA 1
ATOM 803 C C . LEU A 1 114 ? 0.610 -11.191 4.672 1.00 98.56 114 LEU A C 1
ATOM 805 O O . LEU A 1 114 ? -0.414 -11.342 5.327 1.00 98.56 114 LEU A O 1
ATOM 809 N N . SER A 1 115 ? 1.233 -12.204 4.069 1.00 98.56 115 SER A N 1
ATOM 810 C CA . SER A 1 115 ? 0.811 -13.606 4.113 1.00 98.56 115 SER A CA 1
ATOM 811 C C . SER A 1 115 ? 0.639 -14.089 5.549 1.00 98.56 115 SER A C 1
ATOM 813 O O . SER A 1 115 ? -0.419 -14.603 5.897 1.00 98.56 115 SER A O 1
ATOM 815 N N . GLY A 1 116 ? 1.634 -13.862 6.412 1.00 98.38 116 GLY A N 1
ATOM 816 C CA . GLY A 1 116 ? 1.531 -14.246 7.820 1.00 98.38 116 GLY A CA 1
ATOM 817 C C . GLY A 1 116 ? 0.423 -13.496 8.568 1.00 98.38 116 GLY A C 1
ATOM 818 O O . GLY A 1 116 ? -0.203 -14.052 9.466 1.00 98.38 116 GLY A O 1
ATOM 819 N N . ALA A 1 117 ? 0.157 -12.234 8.225 1.00 98.38 117 ALA A N 1
ATOM 820 C CA . ALA A 1 117 ? -0.938 -11.488 8.839 1.00 98.38 117 ALA A CA 1
ATOM 821 C C . ALA A 1 117 ? -2.321 -11.967 8.361 1.00 98.38 117 ALA A C 1
ATOM 823 O O . ALA A 1 117 ? -3.235 -12.073 9.175 1.00 98.38 117 ALA A O 1
ATOM 824 N N . MET A 1 118 ? -2.456 -12.324 7.079 1.00 98.38 118 MET A N 1
ATOM 825 C CA . MET A 1 118 ? -3.665 -12.956 6.539 1.00 98.38 118 MET A CA 1
ATOM 826 C C . MET A 1 118 ? -3.911 -14.329 7.174 1.00 98.38 118 MET A C 1
ATOM 828 O O . MET A 1 118 ? -5.034 -14.617 7.569 1.00 98.38 118 MET A O 1
ATOM 832 N N . GLU A 1 119 ? -2.865 -15.143 7.347 1.00 98.12 119 GLU A N 1
ATOM 833 C CA . GLU A 1 119 ? -2.940 -16.443 8.030 1.00 98.12 119 GLU A CA 1
ATOM 834 C C . GLU A 1 119 ? -3.453 -16.315 9.471 1.00 98.12 119 GLU A C 1
ATOM 836 O O . GLU A 1 119 ? -4.279 -17.108 9.917 1.00 98.12 119 GLU A O 1
ATOM 841 N N . ARG A 1 120 ? -3.010 -15.284 10.199 1.00 97.62 120 ARG A N 1
ATOM 842 C CA . ARG A 1 120 ? -3.492 -14.996 11.560 1.00 97.62 120 ARG A CA 1
ATOM 843 C C . ARG A 1 120 ? -4.875 -14.346 11.601 1.00 97.62 120 ARG A C 1
ATOM 845 O O . ARG A 1 120 ? -5.373 -14.111 12.700 1.00 97.62 120 ARG A O 1
ATOM 852 N N . ASN A 1 121 ? -5.457 -14.032 10.443 1.00 96.56 121 ASN A N 1
ATOM 853 C CA . ASN A 1 121 ? -6.648 -13.202 10.305 1.00 96.56 121 ASN A CA 1
ATOM 854 C C . ASN A 1 121 ? -6.559 -11.933 11.171 1.00 96.56 121 ASN A C 1
ATOM 856 O O . ASN A 1 121 ? -7.409 -11.666 12.020 1.00 96.56 121 ASN A O 1
ATOM 860 N N . GLU A 1 122 ? -5.442 -11.219 11.018 1.00 97.69 122 GLU A N 1
ATOM 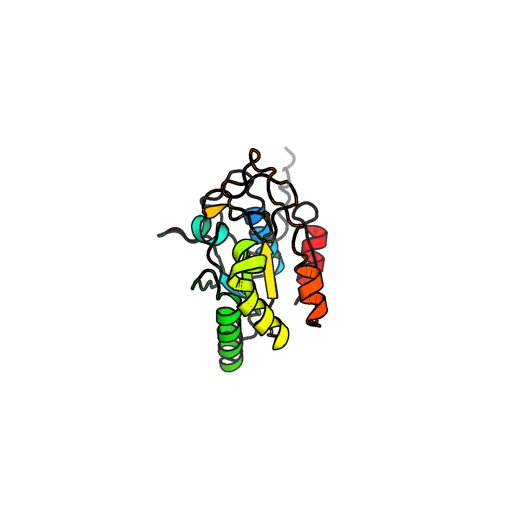861 C CA . GLU A 1 122 ? -5.134 -10.034 11.806 1.00 97.69 122 GLU A CA 1
ATOM 862 C C . GLU A 1 122 ? -6.223 -8.960 11.663 1.00 97.69 122 GLU A C 1
ATOM 864 O O . GLU A 1 122 ? -6.627 -8.646 10.545 1.00 97.69 122 GLU A O 1
ATOM 869 N N . ASP A 1 123 ? -6.668 -8.378 12.783 1.00 96.81 123 ASP A N 1
ATOM 870 C CA . ASP A 1 123 ? -7.742 -7.371 12.814 1.00 96.81 123 ASP A CA 1
ATOM 871 C C . ASP A 1 123 ? -7.224 -5.998 12.354 1.00 96.81 123 ASP A C 1
ATOM 873 O O . ASP A 1 123 ? -6.903 -5.109 13.146 1.00 96.81 123 ASP A O 1
ATOM 877 N N . MET A 1 124 ? -7.043 -5.871 11.041 1.00 97.81 124 MET A N 1
ATOM 878 C CA . MET A 1 124 ? -6.509 -4.689 10.376 1.00 97.81 124 MET A CA 1
ATOM 879 C C . MET A 1 124 ? -7.034 -4.577 8.943 1.00 97.81 124 MET A C 1
ATOM 881 O O . MET A 1 124 ? -7.414 -5.565 8.317 1.00 97.81 124 MET A O 1
ATOM 885 N N . ILE A 1 125 ? -6.967 -3.372 8.376 1.00 98.44 125 ILE A N 1
ATOM 886 C CA . ILE A 1 125 ? -7.274 -3.141 6.958 1.00 98.44 125 ILE A CA 1
ATOM 887 C C . ILE A 1 125 ? -5.969 -2.914 6.192 1.00 98.44 125 ILE A C 1
ATOM 889 O O . ILE A 1 125 ? -5.188 -2.035 6.548 1.00 98.44 125 ILE A O 1
ATOM 893 N N . TYR A 1 126 ? -5.738 -3.664 5.114 1.00 98.69 126 TYR A N 1
ATOM 894 C CA . TYR A 1 126 ? -4.569 -3.494 4.247 1.00 98.69 126 TYR A CA 1
ATOM 895 C C . TYR A 1 126 ? -4.956 -2.845 2.914 1.00 98.69 126 TYR A C 1
ATOM 897 O O . TYR A 1 126 ? -5.791 -3.372 2.179 1.00 98.69 126 TYR A O 1
ATOM 905 N N . PHE A 1 127 ? -4.307 -1.734 2.566 1.00 98.69 127 PHE A N 1
ATOM 906 C CA . PHE A 1 127 ? -4.417 -1.095 1.258 1.00 98.69 127 PHE A CA 1
ATOM 907 C C . PHE A 1 127 ? -3.106 -1.215 0.480 1.00 98.69 127 PHE A C 1
ATOM 909 O O . PHE A 1 127 ? -2.059 -0.747 0.928 1.00 98.69 127 PHE A O 1
ATOM 916 N N . CYS A 1 128 ? -3.204 -1.760 -0.732 1.00 98.62 128 CYS A N 1
ATOM 917 C CA . CYS A 1 128 ? -2.174 -1.646 -1.757 1.00 98.62 128 CYS A CA 1
ATOM 918 C C . CYS A 1 128 ? -2.553 -0.521 -2.724 1.00 98.62 128 CYS A C 1
ATOM 920 O O . CYS A 1 128 ? -3.565 -0.637 -3.421 1.00 98.62 128 CYS A O 1
ATOM 922 N N . TYR A 1 129 ? -1.754 0.545 -2.806 1.00 98.31 129 TYR A N 1
ATOM 923 C CA . TYR A 1 129 ? -1.821 1.453 -3.951 1.00 98.31 129 TYR A CA 1
ATOM 924 C C . TYR A 1 129 ? -0.961 0.861 -5.074 1.00 98.31 129 TYR A C 1
ATOM 926 O O . TYR A 1 129 ? 0.262 0.881 -5.026 1.00 98.31 129 TYR A O 1
ATOM 934 N N . ASP A 1 130 ? -1.615 0.248 -6.057 1.00 98.44 130 ASP A N 1
ATOM 935 C CA . ASP A 1 130 ? -0.937 -0.455 -7.145 1.00 98.44 130 ASP A CA 1
ATOM 936 C C . ASP A 1 130 ? -0.667 0.495 -8.318 1.00 98.44 130 ASP A C 1
ATOM 938 O O . ASP A 1 130 ? -1.566 0.807 -9.099 1.00 98.44 130 ASP A O 1
ATOM 942 N N . ASN A 1 131 ? 0.565 0.992 -8.398 1.00 97.62 131 ASN A N 1
ATOM 943 C CA . ASN A 1 131 ? 1.103 1.780 -9.511 1.00 97.62 131 ASN A CA 1
ATOM 944 C C . ASN A 1 131 ? 2.025 0.948 -10.423 1.00 97.62 131 ASN A C 1
ATOM 946 O O . ASN A 1 131 ? 2.684 1.504 -11.289 1.00 97.62 131 ASN A O 1
ATOM 950 N N . GLU A 1 132 ? 2.008 -0.380 -10.272 1.00 98.50 132 GLU A N 1
ATOM 951 C CA . GLU A 1 132 ? 2.598 -1.360 -11.190 1.00 98.50 132 GLU A CA 1
ATOM 952 C C . GLU A 1 132 ? 4.122 -1.308 -11.404 1.00 98.50 132 GLU A C 1
ATOM 954 O O . GLU A 1 132 ? 4.638 -1.989 -12.297 1.00 98.50 132 GLU A O 1
ATOM 959 N N . ALA A 1 133 ? 4.858 -0.560 -10.590 1.00 98.38 133 ALA A N 1
ATOM 960 C CA . ALA A 1 133 ? 6.312 -0.510 -10.585 1.00 98.38 133 ALA A CA 1
ATOM 961 C C . ALA A 1 133 ? 6.822 0.056 -9.254 1.00 98.38 133 ALA A C 1
ATOM 963 O O . ALA A 1 133 ? 6.126 0.790 -8.553 1.00 98.38 133 ALA A O 1
ATOM 964 N N . TYR A 1 134 ? 8.100 -0.178 -8.952 1.00 98.50 134 TYR A N 1
ATOM 965 C CA . TYR A 1 134 ? 8.786 0.559 -7.891 1.00 98.50 134 TYR A CA 1
ATOM 966 C C . TYR A 1 134 ? 9.060 1.994 -8.359 1.00 98.50 134 TYR A C 1
ATOM 968 O O . TYR A 1 134 ? 10.167 2.342 -8.763 1.00 98.50 134 TYR A O 1
ATOM 976 N N . GLU A 1 135 ? 8.032 2.835 -8.326 1.00 98.12 135 GLU A N 1
ATOM 977 C CA . GLU A 1 135 ? 8.081 4.207 -8.839 1.00 98.12 135 GLU A CA 1
ATOM 978 C C . GLU A 1 135 ? 9.146 5.055 -8.122 1.00 98.12 135 GLU A C 1
ATOM 980 O O . GLU A 1 135 ? 9.944 5.735 -8.764 1.00 98.12 135 GLU A O 1
ATOM 985 N N . ASN A 1 136 ? 9.227 4.953 -6.789 1.00 97.69 136 ASN A N 1
ATOM 986 C CA . ASN A 1 136 ? 10.104 5.794 -5.964 1.00 97.69 136 ASN A CA 1
ATOM 987 C C . ASN A 1 136 ? 11.587 5.643 -6.307 1.00 97.69 136 ASN A C 1
ATOM 989 O O . ASN A 1 136 ? 12.353 6.597 -6.226 1.00 97.69 136 ASN A O 1
ATOM 993 N N . THR A 1 137 ? 12.002 4.431 -6.658 1.00 97.38 137 THR A N 1
ATOM 994 C CA . THR A 1 137 ? 13.402 4.115 -6.936 1.00 97.38 137 THR A CA 1
ATOM 995 C C . THR A 1 137 ? 13.775 4.354 -8.398 1.00 97.38 137 THR A C 1
ATOM 997 O O . THR A 1 137 ? 14.926 4.131 -8.761 1.00 97.38 137 THR A O 1
ATOM 1000 N N . GLY A 1 138 ? 12.850 4.845 -9.229 1.00 97.31 138 GLY A N 1
ATOM 1001 C CA . GLY A 1 138 ? 13.075 5.062 -10.656 1.00 97.31 138 GLY A CA 1
ATOM 1002 C C . GLY A 1 138 ? 12.467 3.968 -11.530 1.00 97.31 138 GLY A C 1
ATOM 1003 O O . GLY A 1 138 ? 13.133 3.469 -12.434 1.00 97.31 138 GLY A O 1
ATOM 1004 N N . ILE A 1 139 ? 11.204 3.615 -11.277 1.00 97.94 139 ILE A N 1
ATOM 1005 C CA . ILE A 1 139 ? 10.374 2.766 -12.146 1.00 97.94 139 ILE A CA 1
ATOM 1006 C C . ILE A 1 139 ? 11.030 1.403 -12.411 1.00 97.94 139 ILE A C 1
ATOM 1008 O O . ILE A 1 139 ? 11.312 1.050 -13.555 1.00 97.94 139 ILE A O 1
ATOM 1012 N N . GLN A 1 140 ? 11.324 0.633 -11.362 1.00 98.62 140 GLN A N 1
ATOM 1013 C CA . GLN A 1 140 ? 11.805 -0.749 -11.499 1.00 98.62 140 GLN A CA 1
ATOM 1014 C C . GLN A 1 140 ? 10.644 -1.748 -11.585 1.00 98.62 140 GLN A C 1
ATOM 1016 O O . GLN A 1 140 ? 9.566 -1.528 -11.036 1.00 98.62 140 GLN A O 1
ATOM 1021 N N . ARG A 1 141 ? 10.887 -2.894 -12.229 1.00 98.25 141 ARG A N 1
ATOM 1022 C CA . ARG A 1 141 ? 9.940 -4.015 -12.345 1.00 98.25 141 ARG A CA 1
ATOM 1023 C C . ARG A 1 141 ? 9.530 -4.572 -10.986 1.00 98.25 141 ARG A C 1
ATOM 1025 O O . ARG A 1 141 ? 10.388 -4.933 -10.185 1.00 98.25 141 ARG A O 1
ATOM 1032 N N . SER A 1 142 ? 8.230 -4.785 -10.804 1.00 98.38 142 SER A N 1
ATOM 1033 C CA . SER A 1 142 ? 7.631 -5.468 -9.656 1.00 98.38 142 SER A CA 1
ATOM 1034 C C . SER A 1 142 ? 6.831 -6.710 -10.045 1.00 98.38 142 SER A C 1
ATOM 1036 O O . SER A 1 142 ? 6.575 -7.001 -11.221 1.00 98.38 142 SER A O 1
ATOM 1038 N N . GLY A 1 143 ? 6.392 -7.466 -9.038 1.00 98.38 143 GLY A N 1
ATOM 1039 C CA . GLY A 1 143 ? 5.399 -8.521 -9.215 1.00 98.38 143 GLY A CA 1
ATOM 1040 C C . GLY A 1 143 ? 4.090 -8.015 -9.835 1.00 98.38 143 GLY A C 1
ATOM 1041 O O . GLY A 1 143 ? 3.417 -8.786 -10.531 1.00 98.38 143 GLY A O 1
ATOM 1042 N N . ALA A 1 144 ? 3.766 -6.733 -9.651 1.00 98.38 144 ALA A N 1
ATOM 1043 C CA . ALA A 1 144 ? 2.562 -6.092 -10.162 1.00 98.38 144 ALA A CA 1
ATOM 1044 C C . ALA A 1 144 ? 2.701 -5.553 -11.592 1.00 98.38 144 ALA A C 1
ATOM 1046 O O . ALA A 1 144 ? 1.685 -5.379 -12.260 1.00 98.38 144 ALA A O 1
ATOM 1047 N N . THR A 1 145 ? 3.921 -5.338 -12.087 1.00 98.69 145 THR A N 1
ATOM 1048 C CA . THR A 1 145 ? 4.166 -4.877 -13.460 1.00 98.69 145 THR A CA 1
ATOM 1049 C C . THR A 1 145 ? 3.470 -5.795 -14.486 1.00 98.69 145 THR A C 1
ATOM 1051 O O . THR A 1 14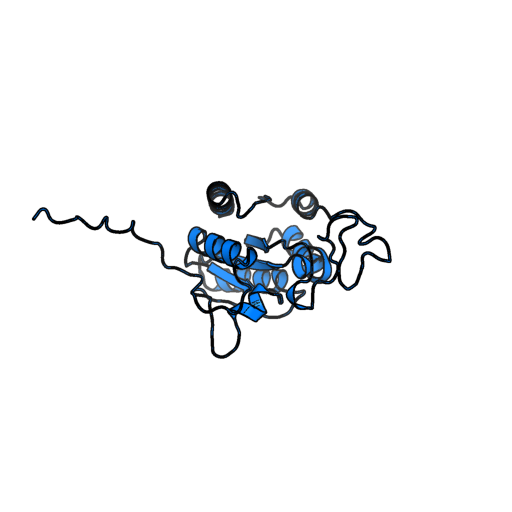5 ? 3.598 -7.023 -14.381 1.00 98.69 145 THR A O 1
ATOM 1054 N N . PRO A 1 146 ? 2.718 -5.264 -15.470 1.00 98.38 146 PRO A N 1
ATOM 1055 C CA . PRO A 1 146 ? 2.098 -6.065 -16.520 1.00 98.38 146 PRO A CA 1
ATOM 1056 C C . PRO A 1 146 ? 3.122 -6.794 -17.388 1.00 98.38 146 PRO A C 1
ATOM 1058 O O . PRO A 1 146 ? 4.269 -6.371 -17.533 1.00 98.38 146 PRO A O 1
ATOM 1061 N N . LYS A 1 147 ? 2.692 -7.890 -18.015 1.00 98.12 147 LYS A N 1
ATOM 1062 C CA . LYS A 1 147 ? 3.527 -8.595 -18.991 1.00 98.12 147 LYS A CA 1
ATOM 1063 C C . LYS A 1 147 ? 3.863 -7.658 -20.154 1.00 98.12 147 LYS A C 1
ATOM 1065 O O . LYS A 1 147 ? 2.989 -6.938 -20.628 1.00 98.12 147 LYS A O 1
ATOM 1070 N N . TYR A 1 148 ? 5.111 -7.696 -20.607 1.00 97.88 148 TYR A N 1
ATOM 1071 C CA . TYR A 1 148 ? 5.681 -6.860 -21.669 1.00 97.88 148 TYR A CA 1
ATOM 1072 C C . TYR A 1 148 ? 5.795 -5.362 -21.352 1.00 97.88 148 TYR A C 1
ATOM 1074 O O . TYR A 1 148 ? 6.284 -4.605 -22.190 1.00 97.88 148 TYR A O 1
ATOM 1082 N N . ALA A 1 149 ? 5.403 -4.915 -20.154 1.00 98.31 149 ALA A N 1
ATOM 1083 C CA . ALA A 1 149 ? 5.651 -3.541 -19.742 1.00 98.31 149 ALA A CA 1
ATOM 1084 C C . ALA A 1 149 ? 7.158 -3.308 -19.551 1.00 98.31 149 ALA A C 1
ATOM 1086 O O . ALA A 1 149 ? 7.875 -4.160 -19.012 1.00 98.31 149 ALA A O 1
ATOM 1087 N N . ALA A 1 150 ? 7.626 -2.152 -20.020 1.00 98.19 150 ALA A N 1
ATOM 1088 C CA . ALA A 1 150 ? 9.011 -1.729 -19.887 1.00 98.19 150 ALA A CA 1
ATOM 1089 C C . ALA A 1 150 ? 9.216 -0.977 -18.567 1.00 98.19 150 ALA A C 1
ATOM 1091 O O . ALA A 1 150 ? 8.398 -0.145 -18.183 1.00 98.19 150 ALA A O 1
ATOM 1092 N N . THR A 1 151 ? 10.327 -1.260 -17.899 1.00 98.25 151 THR A N 1
ATOM 1093 C CA . THR A 1 151 ? 10.782 -0.598 -16.667 1.00 98.25 151 THR A CA 1
ATOM 1094 C C . THR A 1 151 ? 12.299 -0.413 -16.746 1.00 98.25 151 THR A C 1
ATOM 1096 O O . THR A 1 151 ? 12.930 -0.941 -17.663 1.00 98.25 151 THR A O 1
ATOM 1099 N N . THR A 1 152 ? 12.927 0.282 -15.798 1.00 98.06 152 THR A N 1
ATOM 1100 C CA . THR A 1 152 ? 14.392 0.463 -15.810 1.00 98.06 152 THR A CA 1
ATOM 1101 C C . THR A 1 152 ? 15.171 -0.840 -15.606 1.00 98.06 152 THR A C 1
ATOM 1103 O O . THR A 1 152 ? 16.309 -0.943 -16.055 1.00 98.06 152 THR A O 1
ATOM 1106 N N . THR A 1 153 ? 14.563 -1.860 -14.990 1.00 97.69 153 THR A N 1
ATOM 1107 C CA . THR A 1 153 ? 15.179 -3.186 -14.773 1.00 97.69 153 THR A CA 1
ATOM 1108 C C . THR A 1 153 ? 14.654 -4.277 -15.705 1.00 97.69 153 THR A C 1
ATOM 1110 O O . THR A 1 153 ? 15.244 -5.351 -15.786 1.00 97.69 153 THR A O 1
ATOM 1113 N N . SER A 1 154 ? 13.574 -4.014 -16.438 1.00 96.94 154 SER A N 1
ATOM 1114 C CA . SER A 1 154 ? 13.092 -4.843 -17.545 1.00 96.94 154 SER A CA 1
ATOM 1115 C C . SER A 1 154 ? 12.792 -3.944 -18.748 1.00 96.94 154 SER A C 1
ATOM 1117 O O . SER A 1 154 ? 11.622 -3.658 -19.024 1.00 96.94 154 SER A O 1
ATOM 1119 N N . PRO A 1 155 ? 13.823 -3.407 -19.416 1.00 96.88 155 PRO A N 1
ATOM 1120 C CA . PRO A 1 155 ? 13.633 -2.393 -20.441 1.00 96.88 155 PRO A CA 1
ATOM 1121 C C . PRO A 1 155 ? 13.095 -3.000 -21.749 1.00 96.88 155 PRO A C 1
ATOM 1123 O O . PRO A 1 155 ? 13.001 -4.221 -21.916 1.00 96.88 155 PRO A O 1
ATOM 1126 N N . LYS A 1 156 ? 12.669 -2.147 -22.686 1.00 95.06 156 LYS A N 1
ATOM 1127 C CA . LYS A 1 156 ? 11.990 -2.587 -23.918 1.00 95.06 156 LYS A CA 1
ATOM 1128 C C . LYS A 1 156 ? 12.900 -3.445 -24.803 1.00 95.06 156 LYS A C 1
ATOM 1130 O O . LYS A 1 156 ? 12.420 -4.352 -25.476 1.00 95.06 156 LYS A O 1
ATOM 1135 N N . GLU A 1 157 ? 14.200 -3.186 -24.763 1.00 96.69 157 GLU A N 1
ATOM 1136 C CA . GLU A 1 157 ? 15.251 -3.859 -25.528 1.00 96.69 157 GLU A CA 1
ATOM 1137 C C . GLU A 1 157 ? 15.349 -5.351 -25.187 1.00 96.69 157 GLU A C 1
ATOM 1139 O O . GLU A 1 157 ? 15.732 -6.146 -26.040 1.00 96.69 157 GLU A O 1
ATOM 1144 N N . VAL A 1 158 ? 14.949 -5.744 -23.970 1.00 95.81 158 VAL A N 1
ATOM 1145 C CA . VAL A 1 158 ? 14.875 -7.151 -23.537 1.00 95.81 158 VAL A CA 1
ATOM 1146 C C . VAL A 1 158 ? 13.445 -7.709 -23.556 1.00 95.81 158 VAL A C 1
ATOM 1148 O O . VAL A 1 158 ? 13.201 -8.805 -23.061 1.00 95.81 158 VAL A O 1
ATOM 1151 N N . GLY A 1 159 ? 12.488 -6.971 -24.132 1.00 96.56 159 GLY A N 1
ATOM 1152 C CA . GLY A 1 159 ? 11.088 -7.387 -24.266 1.00 96.56 159 GLY A CA 1
ATOM 1153 C C . GLY A 1 159 ? 10.181 -7.053 -23.075 1.00 96.56 159 GLY A C 1
ATOM 1154 O O . GLY A 1 159 ? 9.042 -7.522 -23.039 1.00 96.56 159 GLY A O 1
ATOM 1155 N N . GLY A 1 160 ? 10.641 -6.238 -22.119 1.00 97.75 160 GLY A N 1
ATOM 1156 C CA . GLY A 1 160 ? 9.875 -5.908 -20.915 1.00 97.75 160 GLY A CA 1
ATOM 1157 C C . GLY A 1 160 ? 9.786 -7.068 -19.917 1.00 97.75 160 GLY A C 1
ATOM 1158 O O . GLY A 1 160 ? 10.580 -8.008 -19.949 1.00 97.75 160 GLY A O 1
ATOM 1159 N N . LYS A 1 161 ? 8.816 -7.018 -18.997 1.00 98.00 161 LYS A N 1
ATOM 1160 C CA . LYS A 1 161 ? 8.575 -8.122 -18.052 1.00 98.00 161 LYS A CA 1
ATOM 1161 C C . LYS A 1 161 ? 8.074 -9.382 -18.775 1.00 98.00 161 LYS A C 1
ATOM 1163 O O . LYS A 1 161 ? 7.042 -9.347 -19.444 1.00 98.00 161 LYS A O 1
ATOM 1168 N N . SER A 1 162 ? 8.733 -10.518 -18.565 1.00 97.38 162 SER A N 1
ATOM 1169 C CA . SER A 1 162 ? 8.337 -11.816 -19.130 1.00 97.38 162 SER A CA 1
ATOM 1170 C C . SER A 1 162 ? 7.125 -12.448 -18.441 1.00 97.38 162 SER A C 1
ATOM 1172 O O . SER A 1 162 ? 6.310 -13.100 -19.098 1.00 97.38 162 SER A O 1
ATOM 1174 N N . GLU A 1 163 ? 6.977 -12.272 -17.128 1.00 97.62 163 GLU A N 1
ATOM 1175 C CA . GLU A 1 163 ? 5.915 -12.906 -16.343 1.00 97.62 163 GLU A CA 1
ATOM 1176 C C . GLU A 1 163 ? 4.619 -12.090 -16.335 1.00 97.62 163 GLU A C 1
ATOM 1178 O O . GLU A 1 163 ? 4.611 -10.865 -16.454 1.00 97.62 163 GLU A O 1
ATOM 1183 N N . TRP A 1 164 ? 3.498 -12.773 -16.109 1.00 98.19 164 TRP A N 1
ATOM 1184 C CA . TRP A 1 164 ? 2.215 -12.119 -15.866 1.00 98.19 164 TRP A CA 1
ATOM 1185 C C . TRP A 1 164 ? 2.204 -11.337 -14.544 1.00 98.19 164 TRP A C 1
ATOM 1187 O O . TRP A 1 164 ? 3.017 -11.568 -13.641 1.00 98.19 164 TRP A O 1
ATOM 1197 N N . LYS A 1 165 ? 1.273 -10.386 -14.420 1.00 98.38 165 LYS A N 1
ATOM 1198 C CA . LYS A 1 165 ? 0.987 -9.711 -13.148 1.00 98.38 165 LYS A CA 1
ATOM 1199 C C . LYS A 1 165 ? 0.552 -10.756 -12.117 1.00 98.38 165 LYS A C 1
ATOM 1201 O O . LYS A 1 165 ? -0.352 -11.548 -12.380 1.00 98.38 165 LYS A O 1
ATOM 1206 N N . LYS A 1 166 ? 1.202 -10.774 -10.953 1.00 98.12 166 LYS A N 1
ATOM 1207 C CA . LYS A 1 166 ? 0.833 -11.677 -9.853 1.00 98.12 166 LYS A CA 1
ATOM 1208 C C . LYS A 1 166 ? -0.564 -11.303 -9.353 1.00 98.12 166 LYS A C 1
ATOM 1210 O O . LYS A 1 166 ? -0.828 -10.141 -9.083 1.00 98.12 166 LYS A O 1
ATOM 1215 N N . ASN A 1 167 ? -1.469 -12.266 -9.204 1.00 97.00 167 ASN A N 1
ATOM 1216 C CA . ASN A 1 167 ? -2.830 -11.974 -8.752 1.00 97.00 167 ASN A CA 1
ATOM 1217 C C . ASN A 1 167 ? -2.923 -11.984 -7.215 1.00 97.00 167 ASN A C 1
ATOM 1219 O O . ASN A 1 167 ? -3.430 -12.937 -6.625 1.00 97.00 167 ASN A O 1
ATOM 1223 N N . VAL A 1 168 ? -2.432 -10.924 -6.562 1.00 97.00 168 VAL A N 1
ATOM 1224 C CA . VAL A 1 168 ? -2.450 -10.817 -5.088 1.00 97.00 168 VAL A CA 1
ATOM 1225 C C . VAL A 1 168 ? -3.872 -10.853 -4.527 1.00 97.00 168 VAL A C 1
ATOM 1227 O O . VAL A 1 168 ? -4.083 -11.435 -3.470 1.00 97.00 168 VAL A O 1
ATOM 1230 N N . SER A 1 169 ? -4.866 -10.321 -5.247 1.00 95.62 169 SER A N 1
ATOM 1231 C CA . SER A 1 169 ? -6.266 -10.366 -4.798 1.00 95.62 169 SER A CA 1
ATOM 1232 C C . SER A 1 169 ? -6.801 -11.797 -4.671 1.00 95.62 169 SER A C 1
ATOM 1234 O O . SER A 1 169 ? -7.483 -12.120 -3.701 1.00 95.62 169 SER A O 1
ATOM 1236 N N . PHE A 1 170 ? -6.432 -12.678 -5.605 1.00 97.00 170 PHE A N 1
ATOM 1237 C CA . PHE A 1 170 ? -6.808 -14.087 -5.548 1.00 97.00 170 PHE A CA 1
ATOM 1238 C C . PHE A 1 170 ? -6.015 -14.845 -4.479 1.00 97.00 170 PHE A C 1
ATOM 1240 O O . PHE A 1 170 ? -6.569 -15.700 -3.793 1.00 97.00 170 PHE A O 1
ATOM 1247 N N . ILE A 1 171 ? -4.735 -14.504 -4.291 1.00 98.00 171 ILE A N 1
ATOM 1248 C CA . ILE A 1 171 ? -3.923 -15.073 -3.209 1.00 98.00 171 ILE A CA 1
ATOM 1249 C C . ILE A 1 171 ? -4.528 -14.706 -1.846 1.00 98.00 171 ILE A C 1
ATOM 1251 O O . ILE A 1 171 ? -4.737 -15.591 -1.024 1.00 98.00 171 ILE A O 1
ATOM 1255 N N . ALA A 1 172 ? -4.906 -13.442 -1.638 1.00 97.50 172 ALA A N 1
ATOM 1256 C CA . ALA A 1 172 ? -5.596 -13.000 -0.427 1.00 97.50 172 ALA A CA 1
ATOM 1257 C C . ALA A 1 172 ? -6.919 -13.751 -0.212 1.00 97.50 172 ALA A C 1
ATOM 1259 O O . ALA A 1 172 ? -7.163 -14.258 0.880 1.00 97.50 172 ALA A O 1
ATOM 1260 N N . ALA A 1 173 ? -7.738 -13.910 -1.259 1.00 96.38 173 ALA A N 1
ATOM 1261 C CA . ALA A 1 173 ? -8.954 -14.722 -1.181 1.00 96.38 173 ALA A CA 1
ATOM 1262 C C . ALA A 1 173 ? -8.660 -16.189 -0.809 1.00 96.38 173 ALA A C 1
ATOM 1264 O O . ALA A 1 173 ? -9.404 -16.791 -0.041 1.00 96.38 173 ALA A O 1
ATOM 1265 N N . SER A 1 174 ? -7.549 -16.746 -1.300 1.00 97.88 174 SER A N 1
ATOM 1266 C CA . SER A 1 174 ? -7.121 -18.123 -1.012 1.00 97.88 174 SER A CA 1
ATOM 1267 C C . SER A 1 174 ? -6.644 -18.311 0.432 1.00 97.88 174 SER A C 1
ATOM 1269 O O . SER A 1 174 ? -6.752 -19.413 0.960 1.00 97.88 174 SER A O 1
ATOM 1271 N N . HIS A 1 175 ? -6.181 -17.247 1.099 1.00 98.12 175 HIS A N 1
ATOM 1272 C CA . HIS A 1 175 ? -5.942 -17.256 2.548 1.00 98.12 175 HIS A CA 1
ATOM 1273 C C . HIS A 1 175 ? -7.236 -17.323 3.375 1.00 98.12 175 HIS A C 1
ATOM 1275 O O . HIS A 1 175 ? -7.163 -17.524 4.583 1.00 98.12 175 HIS A O 1
ATOM 1281 N N . GLY A 1 176 ? -8.414 -17.156 2.760 1.00 96.75 176 GLY A N 1
ATOM 1282 C CA . GLY A 1 176 ? -9.693 -17.182 3.468 1.00 96.75 176 GLY A CA 1
ATOM 1283 C C . GLY A 1 176 ? -9.958 -15.926 4.299 1.00 96.75 176 GLY A C 1
ATOM 1284 O O . GLY A 1 176 ? -10.712 -15.989 5.269 1.00 96.75 176 GLY A O 1
ATOM 1285 N N . VAL A 1 177 ? -9.347 -14.788 3.941 1.00 97.31 177 VAL A N 1
ATOM 1286 C CA . VAL A 1 177 ? -9.602 -13.519 4.636 1.00 97.31 177 VAL A CA 1
ATOM 1287 C C . VAL A 1 177 ? -11.089 -13.133 4.536 1.00 97.31 177 VAL A C 1
ATOM 1289 O O . VAL A 1 177 ? -11.708 -13.367 3.494 1.00 97.31 177 VAL A O 1
ATOM 1292 N N . PRO A 1 178 ? -11.676 -12.493 5.566 1.00 96.44 178 PRO A N 1
ATOM 1293 C CA . PRO A 1 178 ? -13.097 -12.136 5.582 1.00 96.44 178 PRO A CA 1
ATOM 1294 C C . PRO A 1 178 ? -13.517 -11.229 4.424 1.00 96.44 178 PRO A C 1
ATOM 1296 O O . PRO A 1 178 ? -14.674 -11.237 3.998 1.00 96.44 178 PRO A O 1
ATOM 1299 N N . TYR A 1 179 ? -12.579 -10.423 3.921 1.00 97.94 179 TYR A N 1
ATOM 1300 C CA . TYR A 1 179 ? -12.844 -9.476 2.857 1.00 97.94 179 TYR A CA 1
ATOM 1301 C C . TYR A 1 179 ? -11.601 -9.189 2.011 1.00 97.94 179 TYR A C 1
ATOM 1303 O O . TYR A 1 179 ? -10.545 -8.827 2.524 1.00 97.94 179 TYR A O 1
ATOM 1311 N N . ALA A 1 180 ? -11.758 -9.298 0.692 1.00 97.56 180 ALA A N 1
ATOM 1312 C CA . ALA A 1 180 ? -10.787 -8.864 -0.302 1.00 97.56 180 ALA A CA 1
ATOM 1313 C C . ALA A 1 180 ? -11.528 -8.162 -1.446 1.00 97.56 180 ALA A C 1
ATOM 1315 O O . ALA A 1 180 ? -12.580 -8.623 -1.896 1.00 97.56 180 ALA A O 1
ATOM 1316 N N . ALA A 1 181 ? -10.992 -7.040 -1.922 1.00 97.94 181 ALA A N 1
ATOM 1317 C CA . ALA A 1 181 ? -11.573 -6.287 -3.026 1.00 97.94 181 ALA A CA 1
ATOM 1318 C C . ALA A 1 181 ? -10.491 -5.564 -3.832 1.00 97.94 181 ALA A C 1
ATOM 1320 O O . ALA A 1 181 ? -9.467 -5.150 -3.296 1.00 97.94 181 ALA A O 1
ATOM 1321 N N . THR A 1 182 ? -10.753 -5.364 -5.121 1.00 98.12 182 THR A N 1
ATOM 1322 C CA . THR A 1 182 ? -9.988 -4.457 -5.986 1.00 98.12 182 THR A CA 1
ATOM 1323 C C . THR A 1 182 ? -10.741 -3.140 -6.131 1.00 98.12 182 THR A C 1
ATOM 1325 O O . THR A 1 182 ? -11.965 -3.116 -6.011 1.00 98.12 182 THR A O 1
ATOM 1328 N N . ALA A 1 183 ? -10.054 -2.030 -6.379 1.00 97.94 183 ALA A N 1
ATOM 1329 C CA . ALA A 1 183 ? -10.681 -0.724 -6.578 1.00 97.94 183 ALA A CA 1
ATOM 1330 C C . ALA A 1 183 ? -9.877 0.115 -7.575 1.00 97.94 183 ALA A C 1
ATOM 1332 O O . ALA A 1 183 ? -8.732 -0.203 -7.884 1.00 97.94 183 ALA A O 1
ATOM 1333 N N . SER A 1 184 ? -10.479 1.196 -8.068 1.00 98.12 184 SER A N 1
ATOM 1334 C CA . SER A 1 184 ? -9.813 2.161 -8.942 1.00 98.12 184 SER A CA 1
ATOM 1335 C C . SER A 1 184 ? -10.222 3.579 -8.569 1.00 98.12 184 SER A C 1
ATOM 1337 O O . SER A 1 184 ? -11.385 3.842 -8.253 1.00 98.12 184 SER A O 1
ATOM 1339 N N . ILE A 1 185 ? -9.270 4.510 -8.644 1.00 97.06 185 ILE A N 1
ATOM 1340 C CA . ILE A 1 185 ? -9.508 5.937 -8.393 1.00 97.06 185 ILE A CA 1
ATOM 1341 C C . ILE A 1 185 ? -10.471 6.570 -9.406 1.00 97.06 185 ILE A C 1
ATOM 1343 O O . ILE A 1 185 ? -11.050 7.612 -9.117 1.00 97.06 185 ILE A O 1
ATOM 1347 N N . ALA A 1 186 ? -10.702 5.925 -10.555 1.00 97.62 186 ALA A N 1
ATOM 1348 C CA . ALA A 1 186 ? -11.727 6.343 -11.509 1.00 97.62 186 ALA A CA 1
ATOM 1349 C C . ALA A 1 186 ? -13.158 6.171 -10.956 1.00 97.62 186 ALA A C 1
ATOM 1351 O O . ALA A 1 186 ? -14.084 6.832 -11.420 1.00 97.62 186 ALA A O 1
ATOM 1352 N N . PHE A 1 187 ? -13.347 5.318 -9.941 1.00 98.00 187 PHE A N 1
ATOM 1353 C CA . PHE A 1 187 ? -14.652 4.969 -9.377 1.00 98.00 187 PHE A CA 1
ATOM 1354 C C . PHE A 1 187 ? -14.682 5.190 -7.856 1.00 98.00 187 PHE A C 1
ATOM 1356 O O . PHE A 1 187 ? -14.884 4.266 -7.069 1.00 98.00 187 PHE A O 1
ATOM 1363 N N . LEU A 1 188 ? -14.511 6.439 -7.407 1.00 95.62 188 LEU A N 1
ATOM 1364 C CA . LEU A 1 188 ? -14.430 6.770 -5.973 1.00 95.62 188 LEU A CA 1
ATOM 1365 C C . LEU A 1 188 ? -15.677 6.375 -5.161 1.00 95.62 188 LEU A C 1
ATOM 1367 O O . LEU A 1 188 ? -15.566 6.050 -3.979 1.00 95.62 188 LEU A O 1
ATOM 1371 N N . SER A 1 189 ? -16.863 6.366 -5.775 1.00 96.56 189 SER A N 1
ATOM 1372 C CA . SER A 1 189 ? -18.089 5.895 -5.116 1.00 96.56 189 SER A CA 1
ATOM 1373 C C . SER A 1 189 ? -18.061 4.393 -4.822 1.00 96.56 189 SER A C 1
ATOM 1375 O O . SER A 1 189 ? -18.608 3.963 -3.810 1.00 96.56 189 SER A O 1
ATOM 1377 N N . ASP A 1 190 ? -17.427 3.600 -5.686 1.00 98.25 190 ASP A N 1
ATOM 1378 C CA . ASP A 1 190 ? -17.209 2.169 -5.468 1.00 98.25 190 ASP A CA 1
ATOM 1379 C C . ASP A 1 190 ? -16.131 1.938 -4.398 1.00 98.25 190 ASP A C 1
ATOM 1381 O O . ASP A 1 190 ? -16.367 1.189 -3.450 1.00 98.25 190 ASP A O 1
ATOM 1385 N N . LEU A 1 191 ? -15.015 2.678 -4.459 1.00 97.81 191 LEU A N 1
ATOM 1386 C CA . LEU A 1 191 ? -13.988 2.665 -3.410 1.00 97.81 191 LEU A CA 1
ATOM 1387 C C . LEU A 1 191 ? -14.591 2.961 -2.027 1.00 97.81 191 LEU A C 1
ATOM 1389 O O . LEU A 1 191 ? -14.313 2.244 -1.069 1.00 97.81 191 LEU A O 1
ATOM 1393 N N . LYS A 1 192 ? -15.464 3.972 -1.926 1.00 97.19 192 LYS A N 1
ATOM 1394 C CA . LYS A 1 192 ? -16.175 4.299 -0.683 1.00 97.19 192 LYS A CA 1
ATOM 1395 C C . LYS A 1 192 ? -16.959 3.099 -0.142 1.00 97.19 192 LYS A C 1
ATOM 1397 O O . LYS A 1 192 ? -16.757 2.732 1.011 1.00 97.19 192 LYS A O 1
ATOM 1402 N N . LYS A 1 193 ? -17.810 2.474 -0.965 1.00 98.38 193 LYS A N 1
ATOM 1403 C CA . LYS A 1 193 ? -18.619 1.309 -0.554 1.00 98.38 193 LYS A CA 1
ATOM 1404 C C . LYS A 1 193 ? -17.738 0.149 -0.089 1.00 98.38 193 LYS A C 1
ATOM 1406 O O . LYS A 1 193 ? -18.068 -0.536 0.874 1.00 98.38 193 LYS A O 1
ATOM 1411 N N . LYS A 1 194 ? -16.600 -0.058 -0.756 1.00 98.56 194 LYS A N 1
ATOM 1412 C CA . LYS A 1 194 ? -15.639 -1.109 -0.406 1.00 98.56 194 LYS A CA 1
ATOM 1413 C C . LYS A 1 194 ? -14.939 -0.845 0.924 1.00 98.56 194 LYS A C 1
ATOM 1415 O O . LYS A 1 194 ? -14.729 -1.797 1.663 1.00 98.56 194 LYS A O 1
ATOM 1420 N N . ILE A 1 195 ? -14.621 0.412 1.235 1.00 97.56 195 ILE A N 1
ATOM 1421 C CA . ILE A 1 195 ? -14.067 0.810 2.538 1.00 97.56 195 ILE A CA 1
ATOM 1422 C C . ILE A 1 195 ? -15.119 0.666 3.640 1.00 97.56 195 ILE A C 1
ATOM 1424 O O . ILE A 1 195 ? -14.798 0.192 4.721 1.00 97.56 195 ILE A O 1
ATOM 1428 N N . GLU A 1 196 ? -16.371 1.049 3.379 1.00 96.56 196 GLU A N 1
ATOM 1429 C CA . GLU A 1 196 ? -17.470 0.896 4.342 1.00 96.56 196 GLU A CA 1
ATOM 1430 C C . GLU A 1 196 ? -17.738 -0.574 4.680 1.00 96.56 196 GLU A C 1
ATOM 1432 O O . GLU A 1 196 ? -18.010 -0.875 5.833 1.00 96.56 196 GLU A O 1
ATOM 1437 N N . LYS A 1 197 ? -17.604 -1.481 3.705 1.00 97.75 197 LYS A N 1
ATOM 1438 C CA . LYS A 1 197 ? -17.721 -2.931 3.918 1.00 97.75 197 LYS A CA 1
ATOM 1439 C C . LYS A 1 197 ? -16.513 -3.553 4.637 1.00 97.75 197 LYS A C 1
ATOM 1441 O O . LYS A 1 197 ? -16.653 -4.626 5.208 1.00 97.75 197 LYS A O 1
ATOM 1446 N N . ALA A 1 198 ? -15.337 -2.932 4.550 1.00 95.81 198 ALA A N 1
ATOM 1447 C CA . ALA A 1 198 ? -14.108 -3.442 5.162 1.00 95.81 198 ALA A CA 1
ATOM 1448 C C . ALA A 1 198 ? -13.994 -3.143 6.666 1.00 95.81 198 ALA A C 1
ATOM 1450 O O . ALA A 1 198 ? -13.145 -3.737 7.323 1.00 95.81 198 ALA A O 1
ATOM 1451 N N . LYS A 1 199 ? -14.774 -2.178 7.166 1.00 89.38 199 LYS A N 1
ATOM 1452 C CA . LYS A 1 199 ? -14.864 -1.819 8.586 1.00 89.38 199 LYS A CA 1
ATOM 1453 C C . LYS A 1 199 ? -15.777 -2.780 9.333 1.00 89.38 199 LYS A C 1
ATOM 1455 O O . LYS A 1 199 ? -15.501 -2.988 10.530 1.00 89.38 199 LYS A O 1
#

pLDDT: mean 93.59, std 13.05, range [35.47, 98.81]

Radius of gyration: 18.25 Å; chains: 1; bounding box: 46×62×51 Å

Sequence (199 aa):
MPETQTKTAAPTKPQLFSKGHGACAGCGSAVAIRSILFNLGPNIVVSLATGCMEVVSTGYPDNCWGVPVVHSLFENAPAVASGVTRALKKRGSNAIPVVIGGDGSTYDIGFGALSGAMERNEDMIYFCYDNEAYENTGIQRSGATPKYAATTTSPKEVGGKSEWKKNVSFIAASHGVPYAATASIAFLSDLKKKIEKAK

Secondary structure (DSSP, 8-state):
---------------SB-S---PPTT-HHHHHHHHHHHHH-SSEEEEEPSSHHHHTTS-TT---BSS-EEE--SS-HHHHHHHHHHHHHHTT--PEEEEEEEHIIIIITTHHHHHHHHHTT-SSEEEEE--SSBTTTTSB--TTSPTT---SSS-GGGTS--SPPP-HHHHHHHTT-S------GGGHHHHHHHHHHH-